Protein AF-A0A2D4NRY1-F1 (afdb_monomer)

pLDDT: mean 71.5, std 25.02, range [31.53, 98.06]

Organism: Micrurus surinamensis (NCBI:txid129470)

Sequence (185 aa):
GKNADEPSVAAVAGEPGGSGGGKPRKFNLKRVMADELERFTSMRIKKEKEKPNTTYRNSSTSYSDISGSGQTLQDISDEDVLVLFEQMLVDMNLNEEKQQPLREKDINIKREMVSQYLHTSKAGMSQKESSKSSIMYIQELKSGVKDAQLLGCLESLRVSLNNNPVSWVQNFGAEGLNCLLDILK

InterPro domains:
  IPR010473 Formin, GTPase-binding domain [PF06371] (76-185)
  IPR010473 Formin, GTPase-binding domain [SM01140] (73-184)
  IPR011989 Armadillo-like helical [G3DSA:1.25.10.10] (129-185)
  IPR014768 Rho GTPase-binding/formin homology 3 (GBD/FH3) domain [PS51232] (73-185)
  IPR016024 Armadillo-type fold [SSF48371] (81-184)
  IPR044933 Diaphanous, GTPase-binding domain superfamily [G3DSA:1.10.20.40] (68-121)
  IPR051412 Formin Homology Diaphanous subfamily [PTHR45691] (24-184)

Structure (mmCIF, N/CA/C/O backbone):
data_AF-A0A2D4NRY1-F1
#
_entry.id   AF-A0A2D4NRY1-F1
#
loop_
_atom_site.group_PDB
_atom_site.id
_atom_site.type_symbol
_atom_site.label_atom_id
_atom_site.label_alt_id
_atom_site.label_comp_id
_atom_site.label_asym_id
_atom_site.label_entity_id
_atom_site.label_seq_id
_atom_site.pdbx_PDB_ins_code
_atom_site.Cartn_x
_atom_site.Cartn_y
_atom_site.Cartn_z
_atom_site.occupancy
_atom_site.B_iso_or_equiv
_atom_site.auth_seq_id
_atom_site.auth_comp_id
_atom_site.auth_asym_id
_atom_site.auth_atom_id
_atom_site.pdbx_PDB_model_num
ATOM 1 N N . GLY A 1 1 ? -22.244 85.486 4.082 1.00 36.75 1 GLY A N 1
ATOM 2 C CA . GLY A 1 1 ? -21.295 85.457 5.203 1.00 36.75 1 GLY A CA 1
ATOM 3 C C . GLY A 1 1 ? -21.157 84.043 5.707 1.00 36.75 1 GLY A C 1
ATOM 4 O O . GLY A 1 1 ? -22.161 83.434 6.051 1.00 36.75 1 GLY A O 1
ATOM 5 N N . LYS A 1 2 ? -19.931 83.532 5.720 1.00 43.88 2 LYS A N 1
ATOM 6 C CA . LYS A 1 2 ? -19.481 82.509 6.662 1.00 43.88 2 LYS A CA 1
ATOM 7 C C . LYS A 1 2 ? -17.977 82.726 6.835 1.00 43.88 2 LYS A C 1
ATOM 9 O O . LYS A 1 2 ? -17.238 82.576 5.877 1.00 43.88 2 LYS A O 1
ATOM 14 N N . ASN A 1 3 ? -17.619 83.200 8.017 1.00 31.53 3 ASN A N 1
ATOM 15 C CA . ASN A 1 3 ? -16.314 83.291 8.682 1.00 31.53 3 ASN A CA 1
ATOM 16 C C . ASN A 1 3 ? -16.718 83.447 10.165 1.00 31.53 3 ASN A C 1
ATOM 18 O O . ASN A 1 3 ? -17.737 84.084 10.423 1.00 31.53 3 ASN A O 1
ATOM 22 N N . ALA A 1 4 ? -16.072 82.901 11.180 1.00 39.53 4 ALA A N 1
ATOM 23 C CA . ALA A 1 4 ? -14.784 82.253 11.338 1.00 39.53 4 ALA A CA 1
ATOM 24 C C . ALA A 1 4 ? -14.887 81.349 12.587 1.00 39.53 4 ALA A C 1
ATOM 26 O O . ALA A 1 4 ? -15.828 81.511 13.356 1.00 39.53 4 ALA A O 1
ATOM 27 N N . ASP A 1 5 ? -13.957 80.412 12.757 1.00 40.38 5 ASP A N 1
ATOM 28 C CA . ASP A 1 5 ? -13.156 80.280 13.986 1.00 40.38 5 ASP A CA 1
ATOM 29 C C . ASP A 1 5 ? -12.120 79.153 13.785 1.00 40.38 5 ASP A C 1
ATOM 31 O O . ASP A 1 5 ? -12.442 77.967 13.722 1.00 40.38 5 ASP A O 1
ATOM 35 N N . GLU A 1 6 ? -10.870 79.575 13.598 1.00 38.12 6 GLU A N 1
ATOM 36 C CA . GLU A 1 6 ? -9.632 78.873 13.989 1.00 38.12 6 GLU A CA 1
ATOM 37 C C . GLU A 1 6 ? -9.307 79.310 15.446 1.00 38.12 6 GLU A C 1
ATOM 39 O O . GLU A 1 6 ? -9.959 80.257 15.889 1.00 38.12 6 GLU A O 1
ATOM 44 N N . PRO A 1 7 ? -8.298 78.800 16.199 1.00 52.94 7 PRO A N 1
ATOM 45 C CA . PRO A 1 7 ? -7.168 77.908 15.869 1.00 52.94 7 PRO A CA 1
ATOM 46 C C . PRO A 1 7 ? -7.036 76.757 16.926 1.00 52.94 7 PRO A C 1
ATOM 48 O O . PRO A 1 7 ? -7.907 76.597 17.772 1.00 52.94 7 PRO A O 1
ATOM 51 N N . SER A 1 8 ? -6.051 75.852 17.002 1.00 36.88 8 SER A N 1
ATOM 52 C CA . SER A 1 8 ? -4.622 76.109 17.203 1.00 36.88 8 SER A CA 1
ATOM 53 C C . SER A 1 8 ? -3.847 74.785 17.397 1.00 36.88 8 SER A C 1
ATOM 55 O O . SER A 1 8 ? -4.247 73.976 18.229 1.00 36.88 8 SER A O 1
ATOM 57 N N . VAL A 1 9 ? -2.740 74.646 16.644 1.00 37.16 9 VAL A N 1
ATOM 58 C CA . VAL A 1 9 ? -1.381 74.114 16.967 1.00 37.16 9 VAL A CA 1
ATOM 59 C C . VAL A 1 9 ? -1.224 72.745 17.679 1.00 37.16 9 VAL A C 1
ATOM 61 O O . VAL A 1 9 ? -1.964 72.405 18.580 1.00 37.16 9 VAL A O 1
ATOM 64 N N . ALA A 1 10 ? -0.235 71.883 17.417 1.00 36.41 10 ALA A N 1
ATOM 65 C CA . ALA A 1 10 ? 1.068 72.007 16.772 1.00 36.41 10 ALA A CA 1
ATOM 66 C C . ALA A 1 10 ? 1.573 70.630 16.273 1.00 36.41 10 ALA A C 1
ATOM 68 O O . ALA A 1 10 ? 1.346 69.605 16.906 1.00 36.41 10 ALA A O 1
ATOM 69 N N . ALA A 1 11 ? 2.317 70.688 15.167 1.00 34.44 11 ALA A N 1
ATOM 70 C CA . ALA A 1 11 ? 3.540 69.960 14.812 1.00 34.44 11 ALA A CA 1
ATOM 71 C C . ALA A 1 11 ? 3.776 68.493 15.249 1.00 34.44 11 ALA A C 1
ATOM 73 O O . ALA A 1 11 ? 4.059 68.216 16.408 1.00 34.44 11 ALA A O 1
ATOM 74 N N . VAL A 1 12 ? 3.980 67.620 14.251 1.00 39.22 12 VAL A N 1
ATOM 75 C CA . VAL A 1 12 ? 5.310 67.018 14.032 1.00 39.22 12 VAL A CA 1
ATOM 76 C C . VAL A 1 12 ? 5.494 66.630 12.559 1.00 39.22 12 VAL A C 1
ATOM 78 O O . VAL A 1 12 ? 4.567 66.178 11.893 1.00 39.22 12 VAL A O 1
ATOM 81 N N . ALA A 1 13 ? 6.697 66.880 12.051 1.00 35.59 13 ALA A N 1
ATOM 82 C CA . ALA A 1 13 ? 7.122 66.653 10.679 1.00 35.59 13 ALA A CA 1
ATOM 83 C C . ALA A 1 13 ? 7.351 65.164 10.361 1.00 35.59 13 ALA A C 1
ATOM 85 O O . ALA A 1 13 ? 7.864 64.412 11.188 1.00 35.59 13 ALA A O 1
ATOM 86 N N . GLY A 1 14 ? 7.043 64.786 9.120 1.00 33.03 14 GLY A N 1
ATOM 87 C CA . GLY A 1 14 ? 7.429 63.529 8.480 1.00 33.03 14 GLY A CA 1
ATOM 88 C C . GLY A 1 14 ? 6.845 63.476 7.068 1.00 33.03 14 GLY A C 1
ATOM 89 O O . GLY A 1 14 ? 5.632 63.405 6.909 1.00 33.03 14 GLY A O 1
ATOM 90 N N . GLU A 1 15 ? 7.699 63.599 6.054 1.00 40.03 15 GLU A N 1
ATOM 91 C CA . GLU A 1 15 ? 7.358 63.707 4.629 1.00 40.03 15 GLU A CA 1
ATOM 92 C C . GLU A 1 15 ? 6.439 62.587 4.085 1.00 40.03 15 GLU A C 1
ATOM 94 O O . GLU A 1 15 ? 6.590 61.425 4.473 1.00 40.03 15 GLU A O 1
ATOM 99 N N . PRO A 1 16 ? 5.561 62.874 3.098 1.00 37.94 16 PRO A N 1
ATOM 100 C CA . PRO A 1 16 ? 4.848 61.858 2.338 1.00 37.94 16 PRO A CA 1
ATOM 101 C C . PRO A 1 16 ? 5.617 61.521 1.050 1.00 37.94 16 PRO A C 1
ATOM 103 O O . PRO A 1 16 ? 5.454 62.157 0.012 1.00 37.94 16 PRO A O 1
ATOM 106 N N . GLY A 1 17 ? 6.446 60.482 1.101 1.00 32.41 17 GLY A N 1
ATOM 107 C CA . GLY A 1 17 ? 7.046 59.865 -0.084 1.00 32.41 17 GLY A CA 1
ATOM 108 C C . GLY A 1 17 ? 6.190 58.710 -0.594 1.00 32.41 17 GLY A C 1
ATOM 109 O O . GLY A 1 17 ? 6.458 57.553 -0.283 1.00 32.41 17 GLY A O 1
ATOM 110 N N . GLY A 1 18 ? 5.134 59.016 -1.347 1.00 33.03 18 GLY A N 1
ATOM 111 C CA . GLY A 1 18 ? 4.300 58.021 -2.016 1.00 33.03 18 GLY A CA 1
ATOM 112 C C . GLY A 1 18 ? 4.754 57.717 -3.447 1.00 33.03 18 GLY A C 1
ATOM 113 O O . GLY A 1 18 ? 5.003 58.629 -4.228 1.00 33.03 18 GLY A O 1
ATOM 114 N N . SER A 1 19 ? 4.684 56.425 -3.790 1.00 33.84 19 SER A N 1
ATOM 115 C CA . SER A 1 19 ? 4.501 55.839 -5.132 1.00 33.84 19 SER A CA 1
ATOM 116 C C . SER A 1 19 ? 5.732 55.252 -5.836 1.00 33.84 19 SER A C 1
ATOM 118 O O . SER A 1 19 ? 6.686 55.950 -6.161 1.00 33.84 19 SER A O 1
ATOM 120 N N . GLY A 1 20 ? 5.639 53.957 -6.181 1.00 33.69 20 GLY A N 1
ATOM 121 C CA . GLY A 1 20 ? 6.416 53.408 -7.297 1.00 33.69 20 GLY A CA 1
ATOM 122 C C . GLY A 1 20 ? 6.737 51.909 -7.286 1.00 33.69 20 GLY A C 1
ATOM 123 O O . GLY 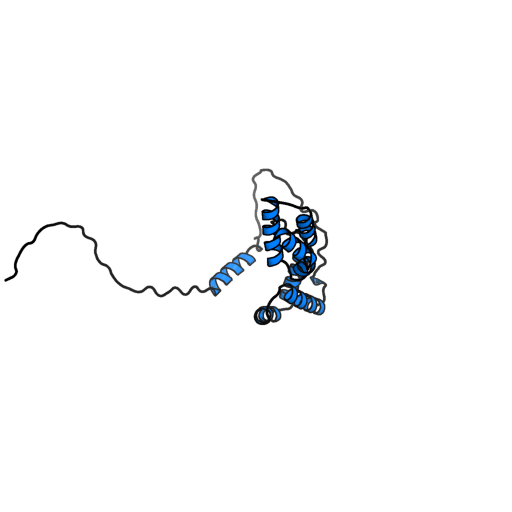A 1 20 ? 7.899 51.542 -7.205 1.00 33.69 20 GLY A O 1
ATOM 124 N N . GLY A 1 21 ? 5.731 51.046 -7.471 1.00 44.03 21 GLY A N 1
ATOM 125 C CA . GLY A 1 21 ? 5.850 49.834 -8.306 1.00 44.03 21 GLY A CA 1
ATOM 126 C C . GLY A 1 21 ? 6.756 48.673 -7.854 1.00 44.03 21 GLY A C 1
ATOM 127 O O . GLY A 1 21 ? 7.905 48.563 -8.271 1.00 44.03 21 GLY A O 1
ATOM 128 N N . GLY A 1 22 ? 6.179 47.681 -7.167 1.00 37.06 22 GLY A N 1
ATOM 129 C CA . GLY A 1 22 ? 6.779 46.352 -6.990 1.00 37.06 22 GLY A CA 1
ATOM 130 C C . GLY A 1 22 ? 6.011 45.276 -7.761 1.00 37.06 22 GLY A C 1
ATOM 131 O O . GLY A 1 22 ? 4.958 44.832 -7.316 1.00 37.06 22 GLY A O 1
ATOM 132 N N . LYS A 1 23 ? 6.532 44.848 -8.919 1.00 51.75 23 LYS A N 1
ATOM 133 C CA . LYS A 1 23 ? 6.030 43.698 -9.702 1.00 51.75 23 LYS A CA 1
ATOM 134 C C . LYS A 1 23 ? 5.899 42.444 -8.813 1.00 51.75 23 LYS A C 1
ATOM 136 O O . LYS A 1 23 ? 6.791 42.214 -7.992 1.00 51.75 23 LYS A O 1
ATOM 141 N N . PRO A 1 24 ? 4.886 41.576 -9.013 1.00 49.62 24 PRO A N 1
ATOM 142 C CA . PRO A 1 24 ? 4.819 40.308 -8.294 1.00 49.62 24 PRO A CA 1
ATOM 143 C C . PRO A 1 24 ? 6.051 39.470 -8.651 1.00 49.62 24 PRO A C 1
ATOM 145 O O . PRO A 1 24 ? 6.293 39.156 -9.822 1.00 49.62 24 PRO A O 1
ATOM 148 N N . ARG A 1 25 ? 6.870 39.139 -7.645 1.00 60.53 25 ARG A N 1
ATOM 149 C CA . ARG A 1 25 ? 8.011 38.238 -7.820 1.00 60.53 25 ARG A CA 1
ATOM 150 C C . ARG A 1 25 ? 7.450 36.867 -8.182 1.00 60.53 25 ARG A C 1
ATOM 152 O O . ARG A 1 25 ? 6.888 36.175 -7.341 1.00 60.53 25 ARG A O 1
ATOM 159 N N . LYS A 1 26 ? 7.567 36.497 -9.457 1.00 59.19 26 LYS A N 1
ATOM 160 C CA . LYS A 1 26 ? 7.252 35.153 -9.941 1.00 59.19 26 LYS A CA 1
ATOM 161 C C . LYS A 1 26 ? 8.200 34.185 -9.235 1.00 59.19 26 LYS A C 1
ATOM 163 O O . LYS A 1 26 ? 9.399 34.181 -9.515 1.00 59.19 26 LYS A O 1
ATOM 168 N N . PHE A 1 27 ? 7.673 33.416 -8.288 1.00 56.56 27 PHE A N 1
ATOM 169 C CA . PHE A 1 27 ? 8.396 32.319 -7.659 1.00 56.56 27 PHE A CA 1
ATOM 170 C C . PHE A 1 27 ? 8.723 31.290 -8.743 1.00 56.56 27 PHE A C 1
ATOM 172 O O . PHE A 1 27 ? 7.851 30.589 -9.252 1.00 56.56 27 PHE A O 1
ATOM 179 N N . ASN A 1 28 ? 9.988 31.244 -9.154 1.00 56.53 28 ASN A N 1
ATOM 180 C CA . ASN A 1 28 ? 10.461 30.277 -10.133 1.00 56.53 28 ASN A CA 1
ATOM 181 C C . ASN A 1 28 ? 10.697 28.944 -9.421 1.00 56.53 28 ASN A C 1
ATOM 183 O O . ASN A 1 28 ? 11.819 28.647 -9.019 1.00 56.53 28 ASN A O 1
ATOM 187 N N . LEU A 1 29 ? 9.636 28.143 -9.289 1.00 55.81 29 LEU A N 1
ATOM 188 C CA . LEU A 1 29 ? 9.662 26.800 -8.692 1.00 55.81 29 LEU A CA 1
ATOM 189 C C . LEU A 1 29 ? 10.778 25.914 -9.279 1.00 55.81 29 LEU A C 1
ATOM 191 O O . LEU A 1 29 ? 11.396 25.132 -8.567 1.00 55.81 29 LEU A O 1
ATOM 195 N N . LYS A 1 30 ? 11.119 26.123 -10.558 1.00 56.09 30 LYS A N 1
ATOM 196 C CA . 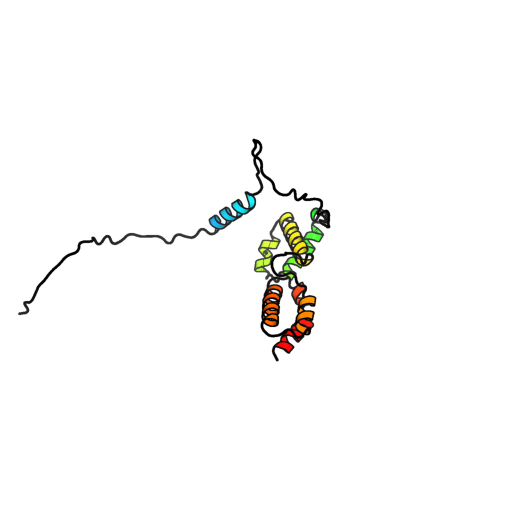LYS A 1 30 ? 12.224 25.439 -11.250 1.00 56.09 30 LYS A CA 1
ATOM 197 C C . LYS A 1 30 ? 13.595 25.668 -10.595 1.00 56.09 30 LYS A C 1
ATOM 199 O O . LYS A 1 30 ? 14.419 24.765 -10.608 1.00 56.09 30 LYS A O 1
ATOM 204 N N . ARG A 1 31 ? 13.839 26.853 -10.018 1.00 57.91 31 ARG A N 1
ATOM 205 C CA . ARG A 1 31 ? 15.101 27.178 -9.328 1.00 57.91 31 ARG A CA 1
ATOM 206 C C . ARG A 1 31 ? 15.167 26.533 -7.945 1.00 57.91 31 ARG A C 1
ATOM 208 O O . ARG A 1 31 ? 16.214 26.040 -7.565 1.00 57.91 31 ARG A O 1
ATOM 215 N N . VAL A 1 32 ? 14.040 26.490 -7.233 1.00 56.94 32 VAL A N 1
ATOM 216 C CA . VAL A 1 32 ? 13.954 25.851 -5.909 1.00 56.94 32 VAL A CA 1
ATOM 217 C C . VAL A 1 32 ? 14.221 24.348 -6.016 1.00 56.94 32 VAL A C 1
ATOM 219 O O . VAL A 1 32 ? 14.992 23.809 -5.233 1.00 56.94 32 VAL A O 1
ATOM 222 N N . MET A 1 33 ? 13.660 23.698 -7.038 1.00 61.31 33 MET A N 1
ATOM 223 C CA . MET A 1 33 ? 13.882 22.271 -7.291 1.00 61.31 33 MET A CA 1
ATOM 224 C C . MET A 1 33 ? 15.329 21.963 -7.702 1.00 61.31 33 MET A C 1
ATOM 226 O O . MET A 1 33 ? 15.863 20.934 -7.303 1.00 61.31 33 MET A O 1
ATOM 230 N N . ALA A 1 34 ? 15.981 22.851 -8.462 1.00 60.22 34 ALA A N 1
ATOM 231 C CA . ALA A 1 34 ? 17.392 22.699 -8.822 1.00 60.22 34 ALA A CA 1
ATOM 232 C C . ALA A 1 34 ? 18.314 22.818 -7.593 1.00 60.22 34 ALA A C 1
ATOM 234 O O . ALA A 1 34 ? 19.169 21.959 -7.392 1.00 60.22 34 ALA A O 1
ATOM 235 N N . ASP A 1 35 ? 18.079 23.815 -6.732 1.00 58.00 35 ASP A N 1
ATOM 236 C CA . ASP A 1 35 ? 18.849 24.020 -5.497 1.00 58.00 35 ASP A CA 1
ATOM 237 C C . ASP A 1 35 ? 18.631 22.891 -4.470 1.00 58.00 35 ASP A C 1
ATOM 239 O O . ASP A 1 35 ? 19.529 22.564 -3.689 1.00 58.00 35 ASP A O 1
ATOM 243 N N . GLU A 1 36 ? 17.436 22.289 -4.428 1.00 60.78 36 GLU A N 1
ATOM 244 C CA . GLU A 1 36 ? 17.180 21.103 -3.604 1.00 60.78 36 GLU A CA 1
ATOM 245 C C . GLU A 1 36 ? 17.870 19.862 -4.167 1.00 60.78 36 GLU A C 1
ATOM 247 O O . GLU A 1 36 ? 18.528 19.146 -3.409 1.00 60.78 36 GLU A O 1
ATOM 252 N N . LEU A 1 37 ? 17.803 19.643 -5.482 1.00 60.69 37 LEU A N 1
ATOM 253 C CA . LEU A 1 37 ? 18.439 18.498 -6.129 1.00 60.69 37 LEU A CA 1
ATOM 254 C C . LEU A 1 37 ? 19.971 18.541 -5.980 1.00 60.69 37 LEU A C 1
ATOM 256 O O . LEU A 1 37 ? 20.571 17.525 -5.633 1.00 60.69 37 LEU A O 1
ATOM 260 N N . GLU A 1 38 ? 20.593 19.719 -6.123 1.00 61.97 38 GLU A N 1
ATOM 261 C CA . GLU A 1 38 ? 22.035 19.901 -5.894 1.00 61.97 38 GLU A CA 1
ATOM 262 C C . GLU A 1 38 ? 22.451 19.630 -4.441 1.00 61.97 38 GLU A C 1
ATOM 264 O O . GLU A 1 38 ? 23.509 19.034 -4.205 1.00 61.97 38 GLU A O 1
ATOM 269 N N . ARG A 1 39 ? 21.624 20.010 -3.454 1.00 65.12 39 ARG A N 1
ATOM 270 C CA . ARG A 1 39 ? 21.867 19.683 -2.037 1.00 65.12 39 ARG A CA 1
ATOM 271 C C . ARG A 1 39 ? 21.823 18.182 -1.778 1.00 65.12 39 ARG A C 1
ATOM 273 O O . ARG A 1 39 ? 22.661 17.681 -1.029 1.00 65.12 39 ARG A O 1
ATOM 280 N N . PHE A 1 40 ? 20.880 17.468 -2.392 1.00 56.22 40 PHE A N 1
ATOM 281 C CA . PHE A 1 40 ? 20.762 16.018 -2.229 1.00 56.22 40 PHE A CA 1
ATOM 282 C C . PHE A 1 40 ? 21.936 15.262 -2.870 1.00 56.22 40 PHE A C 1
ATOM 284 O O . PHE A 1 40 ? 22.382 14.254 -2.319 1.00 56.22 40 PHE A O 1
ATOM 291 N N . THR A 1 41 ? 22.507 15.767 -3.969 1.00 49.06 41 THR A N 1
ATOM 292 C CA . THR A 1 41 ? 23.644 15.126 -4.655 1.00 49.06 41 THR A CA 1
ATOM 293 C C . THR A 1 41 ? 25.024 15.563 -4.148 1.00 49.06 41 THR A C 1
ATOM 295 O O . THR A 1 41 ? 25.996 14.825 -4.311 1.00 49.06 41 THR A O 1
ATOM 298 N N . SER A 1 42 ? 25.141 16.723 -3.488 1.00 52.09 42 SER A N 1
ATOM 299 C CA . SER A 1 42 ? 26.427 17.269 -3.006 1.00 52.09 42 SER A CA 1
ATOM 300 C C . SER A 1 42 ? 27.072 16.505 -1.838 1.00 52.09 42 SER A C 1
ATOM 302 O O . SER A 1 42 ? 28.229 16.754 -1.502 1.00 52.09 42 SER A O 1
ATOM 304 N N . MET A 1 43 ? 26.386 15.542 -1.213 1.00 45.16 43 MET A N 1
ATOM 305 C CA . MET A 1 43 ? 26.896 14.855 -0.013 1.00 45.16 43 MET A CA 1
ATOM 306 C C . MET A 1 43 ? 27.924 13.731 -0.263 1.00 45.16 43 MET A C 1
ATOM 308 O O . MET A 1 43 ? 28.345 13.090 0.701 1.00 45.16 43 MET A O 1
ATOM 312 N N . ARG A 1 44 ? 28.376 13.471 -1.502 1.00 57.00 44 ARG A N 1
ATOM 313 C CA . ARG A 1 44 ? 29.317 12.358 -1.791 1.00 57.00 44 ARG A CA 1
ATOM 314 C C . ARG A 1 44 ? 30.716 12.709 -2.294 1.00 57.00 44 ARG A C 1
ATOM 316 O O . ARG A 1 44 ? 31.496 11.791 -2.524 1.00 57.00 44 ARG A O 1
ATOM 323 N N . ILE A 1 45 ? 31.111 13.976 -2.378 1.00 46.84 45 ILE A N 1
ATOM 324 C CA . ILE A 1 45 ? 32.488 14.316 -2.779 1.00 46.84 45 ILE A CA 1
ATOM 325 C C . ILE A 1 45 ? 33.287 14.748 -1.545 1.00 46.84 45 ILE A C 1
ATOM 327 O O . ILE A 1 45 ? 33.460 15.932 -1.260 1.00 46.84 45 ILE A O 1
ATOM 331 N N . LYS A 1 46 ? 33.787 13.768 -0.781 1.00 42.38 46 LYS A N 1
ATOM 332 C CA . LYS A 1 46 ? 34.826 14.011 0.231 1.00 42.38 46 LYS A CA 1
ATOM 333 C C . LYS A 1 46 ? 36.214 13.929 -0.410 1.00 42.38 46 LYS A C 1
ATOM 335 O O . LYS A 1 46 ? 36.784 12.861 -0.584 1.00 42.38 46 LYS A O 1
ATOM 340 N N . LYS A 1 47 ? 36.684 15.127 -0.752 1.00 40.88 47 LYS A N 1
ATOM 341 C CA . LYS A 1 47 ? 38.043 15.683 -0.686 1.00 40.88 47 LYS A CA 1
ATOM 342 C C . LYS A 1 47 ? 39.151 14.785 -0.096 1.00 40.88 47 LYS A C 1
ATOM 344 O O . LYS A 1 47 ? 39.055 14.288 1.025 1.00 40.88 47 LYS A O 1
ATOM 349 N N . GLU A 1 48 ? 40.241 14.715 -0.853 1.00 40.00 48 GLU A N 1
ATOM 350 C CA . GLU A 1 48 ? 41.559 14.174 -0.517 1.00 40.00 48 GLU A CA 1
ATOM 351 C C . GLU A 1 48 ? 42.298 15.015 0.560 1.00 40.00 48 GLU A C 1
ATOM 353 O O . GLU A 1 48 ? 42.220 16.242 0.551 1.00 40.00 48 GLU A O 1
ATOM 358 N N . LYS A 1 49 ? 43.035 14.311 1.439 1.00 42.28 49 LYS A N 1
ATOM 359 C CA . LYS A 1 49 ? 44.269 14.681 2.182 1.00 42.28 49 LYS A CA 1
ATOM 360 C C . LYS A 1 49 ? 44.325 15.940 3.084 1.00 42.28 49 LYS A C 1
ATOM 362 O O . LYS A 1 49 ? 44.405 17.063 2.613 1.00 42.28 49 LYS A O 1
ATOM 367 N N . GLU A 1 50 ? 44.407 15.729 4.404 1.00 36.12 50 GLU A N 1
ATOM 368 C CA . GLU A 1 50 ? 45.622 15.842 5.260 1.00 36.12 50 GLU A CA 1
ATOM 369 C C . GLU A 1 50 ? 45.264 15.993 6.760 1.00 36.12 50 GLU A C 1
ATOM 371 O O . GLU A 1 50 ? 44.244 16.566 7.131 1.00 36.12 50 GLU A O 1
ATOM 376 N N . LYS A 1 51 ? 46.111 15.420 7.627 1.00 44.75 51 LYS A N 1
ATOM 377 C CA . LYS A 1 51 ? 46.066 15.408 9.110 1.00 44.75 51 LYS A CA 1
ATOM 378 C C . LYS A 1 51 ? 47.079 16.451 9.645 1.00 44.75 51 LYS A C 1
ATOM 380 O O . LYS A 1 51 ? 48.071 16.657 8.952 1.00 44.75 51 LYS A O 1
ATOM 385 N N . PRO A 1 52 ? 46.926 17.043 10.859 1.00 39.66 52 PRO A N 1
ATOM 386 C CA . PRO A 1 52 ? 47.285 16.320 12.093 1.00 39.66 52 PRO A CA 1
ATOM 387 C C . PRO A 1 52 ? 46.451 16.604 13.371 1.00 39.66 52 PRO A C 1
ATOM 389 O O . PRO A 1 52 ? 46.067 17.725 13.668 1.00 39.66 52 PRO A O 1
ATOM 392 N N . ASN A 1 53 ? 46.259 15.519 14.137 1.00 32.28 53 ASN A N 1
ATOM 393 C CA . ASN A 1 53 ? 46.366 15.358 15.601 1.00 32.28 53 ASN A CA 1
ATOM 394 C C . ASN A 1 53 ? 45.704 16.377 16.563 1.00 32.28 53 ASN A C 1
ATOM 396 O O . ASN A 1 53 ? 46.279 17.428 16.803 1.00 32.28 53 ASN A O 1
ATOM 400 N N . THR A 1 54 ? 44.634 15.961 17.262 1.00 35.69 54 THR A N 1
ATOM 401 C CA . THR A 1 54 ? 44.588 15.908 18.743 1.00 35.69 54 THR A CA 1
ATOM 402 C C . THR A 1 54 ? 43.553 14.880 19.237 1.00 35.69 54 THR A C 1
ATOM 404 O O . THR A 1 54 ? 42.479 14.694 18.671 1.00 35.69 54 THR A O 1
ATOM 407 N N . THR A 1 55 ? 43.952 14.164 20.286 1.00 38.50 55 THR A N 1
ATOM 408 C CA . THR A 1 55 ? 43.254 13.179 21.128 1.00 38.50 55 THR A CA 1
ATOM 409 C C . THR A 1 55 ? 41.822 13.566 21.523 1.00 38.50 55 THR A C 1
ATOM 411 O O . THR A 1 55 ? 41.615 14.700 21.918 1.00 38.50 55 THR A O 1
ATOM 414 N N . TYR A 1 56 ? 40.862 12.626 21.490 1.00 34.38 56 TYR A N 1
ATOM 415 C CA . TYR A 1 56 ? 40.018 12.196 22.630 1.00 34.38 56 TYR A CA 1
ATOM 416 C C . TYR A 1 56 ? 38.896 11.230 22.179 1.00 34.38 56 TYR A C 1
ATOM 418 O O . TYR A 1 56 ? 38.107 11.521 21.289 1.00 34.38 56 TYR A O 1
ATOM 426 N N . ARG A 1 57 ? 38.889 10.053 22.825 1.00 36.69 57 ARG A N 1
ATOM 427 C CA . ARG A 1 57 ? 37.838 9.021 22.962 1.00 36.69 57 ARG A CA 1
ATOM 428 C C . ARG A 1 57 ? 36.464 9.331 22.336 1.00 36.69 57 ARG A C 1
ATOM 430 O O . ARG A 1 57 ? 35.775 10.200 22.851 1.00 36.69 57 ARG A O 1
ATOM 437 N N . ASN A 1 58 ? 35.976 8.470 21.436 1.00 33.53 58 ASN A N 1
ATOM 438 C CA . ASN A 1 58 ? 34.874 7.551 21.768 1.00 33.53 58 ASN A CA 1
ATOM 439 C C . ASN A 1 58 ? 34.606 6.522 20.651 1.00 33.53 58 ASN A C 1
ATOM 441 O O . ASN A 1 58 ? 34.466 6.885 19.491 1.00 33.53 58 ASN A O 1
ATOM 445 N N . SER A 1 59 ? 34.477 5.258 21.057 1.00 36.47 59 SER A N 1
ATOM 446 C CA . SER A 1 59 ? 33.677 4.199 20.423 1.00 36.47 59 SER A CA 1
ATOM 447 C C . SER A 1 59 ? 33.875 3.934 18.922 1.00 36.47 59 SER A C 1
ATOM 449 O O . SER A 1 59 ? 33.156 4.437 18.063 1.00 36.47 59 SER A O 1
ATOM 451 N N . SER A 1 60 ? 34.790 3.012 18.624 1.00 37.47 60 SER A N 1
ATOM 452 C CA . SER A 1 60 ? 34.752 2.199 17.410 1.00 37.47 60 SER A CA 1
ATOM 453 C C . SER A 1 60 ? 33.462 1.371 17.393 1.00 37.47 60 SER A C 1
ATOM 455 O O . SER A 1 60 ? 33.409 0.297 17.989 1.00 37.47 60 SER A O 1
ATOM 457 N N . THR A 1 61 ? 32.422 1.851 16.712 1.00 37.09 61 THR A N 1
ATOM 458 C CA . THR A 1 61 ? 31.431 0.933 16.149 1.00 37.09 61 THR A CA 1
ATOM 459 C C . THR A 1 61 ? 31.996 0.463 14.814 1.00 37.09 61 THR A C 1
ATOM 461 O O . THR A 1 61 ? 32.021 1.169 13.808 1.00 37.09 61 THR A O 1
ATOM 464 N N . SER A 1 62 ? 32.617 -0.708 14.868 1.00 35.84 62 SER A N 1
ATOM 465 C CA . SER A 1 62 ? 32.885 -1.532 13.705 1.00 35.84 62 SER A CA 1
ATOM 466 C C . SER A 1 62 ? 31.565 -1.730 12.967 1.00 35.84 62 SER A C 1
ATOM 468 O O . SER A 1 62 ? 30.678 -2.418 13.471 1.00 35.84 62 SER A O 1
ATOM 470 N N . TYR A 1 63 ? 31.434 -1.142 11.777 1.00 38.38 63 TYR A N 1
ATOM 471 C CA . TYR A 1 63 ? 30.447 -1.575 10.790 1.00 38.38 63 TYR A CA 1
ATOM 472 C C . TYR A 1 63 ? 30.925 -2.925 10.237 1.00 38.38 63 TYR A C 1
ATOM 474 O O . TYR A 1 63 ? 31.392 -3.039 9.108 1.00 38.38 63 TYR A O 1
ATOM 482 N N . SER A 1 64 ? 30.930 -3.928 11.113 1.00 34.50 64 SER A N 1
ATOM 483 C CA . SER A 1 64 ? 30.984 -5.321 10.723 1.00 34.50 64 SER A CA 1
ATOM 484 C C . SER A 1 64 ? 29.624 -5.646 10.132 1.00 34.50 64 SER A C 1
ATOM 486 O O . SER A 1 64 ? 28.612 -5.555 10.822 1.00 34.50 64 SER A O 1
ATOM 488 N N . ASP A 1 65 ? 29.645 -5.976 8.846 1.00 37.12 65 ASP A N 1
ATOM 489 C CA . ASP A 1 65 ? 28.742 -6.934 8.222 1.00 37.12 65 ASP A CA 1
ATOM 490 C C . ASP A 1 65 ? 27.255 -6.812 8.578 1.00 37.12 65 ASP A C 1
ATOM 492 O O . ASP A 1 65 ? 26.709 -7.575 9.370 1.00 37.12 65 ASP A O 1
ATOM 496 N N . ILE A 1 66 ? 26.553 -5.951 7.840 1.00 39.34 66 ILE A N 1
ATOM 497 C CA . ILE A 1 66 ? 25.202 -6.299 7.378 1.00 39.34 66 ILE A CA 1
ATOM 498 C C . ILE A 1 66 ? 25.364 -6.894 5.976 1.00 39.34 66 ILE A C 1
ATOM 500 O O . ILE A 1 66 ? 24.954 -6.352 4.954 1.00 39.34 66 ILE A O 1
A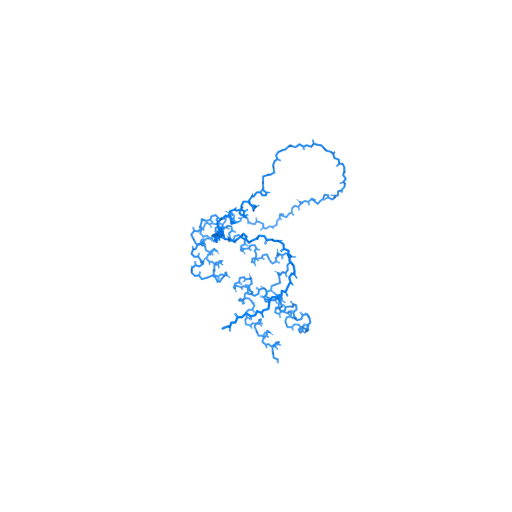TOM 504 N N . SER A 1 67 ? 26.039 -8.040 5.946 1.00 41.69 67 SER A N 1
ATOM 505 C CA . SER A 1 67 ? 25.933 -9.015 4.870 1.00 41.69 67 SER A CA 1
ATOM 506 C C . SER A 1 67 ? 24.637 -9.784 5.116 1.00 41.69 67 SER A C 1
ATOM 508 O O . SER A 1 67 ? 24.614 -10.792 5.816 1.00 41.69 67 SER A O 1
ATOM 5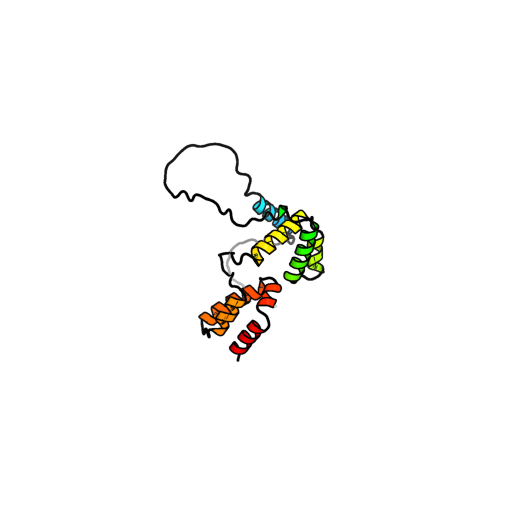10 N N . GLY A 1 68 ? 23.522 -9.248 4.619 1.00 38.25 68 GLY A N 1
ATOM 511 C CA . GLY A 1 68 ? 22.204 -9.833 4.843 1.00 38.25 68 GLY A CA 1
ATOM 512 C C . GLY A 1 68 ? 21.167 -9.314 3.860 1.00 38.25 68 GLY A C 1
ATOM 513 O O . GLY A 1 68 ? 20.438 -8.377 4.160 1.00 38.25 68 GLY A O 1
ATOM 514 N N . SER A 1 69 ? 21.075 -9.976 2.704 1.00 40.19 69 SER A N 1
ATOM 515 C CA . SER A 1 69 ? 19.975 -9.887 1.725 1.00 40.19 69 SER A CA 1
ATOM 516 C C . SER A 1 69 ? 19.849 -8.618 0.873 1.00 40.19 69 SER A C 1
ATOM 518 O O . SER A 1 69 ? 18.777 -8.319 0.359 1.00 40.19 69 SER A O 1
ATOM 520 N N . GLY A 1 70 ? 20.962 -7.950 0.577 1.00 42.00 70 GLY A N 1
ATOM 521 C CA . GLY A 1 70 ? 21.075 -7.231 -0.690 1.00 42.00 70 GLY A CA 1
ATOM 522 C C . GLY A 1 70 ? 21.234 -8.241 -1.825 1.00 42.00 70 GLY A C 1
ATOM 523 O O . GLY A 1 70 ? 22.329 -8.358 -2.363 1.00 42.00 70 GLY A O 1
ATOM 524 N N . GLN A 1 71 ? 20.186 -9.010 -2.163 1.00 45.19 71 GLN A N 1
ATOM 525 C CA . GLN A 1 71 ? 20.133 -9.551 -3.522 1.00 45.19 71 GLN A CA 1
ATOM 526 C C . GLN A 1 71 ? 20.234 -8.328 -4.417 1.00 45.19 71 GLN A C 1
ATOM 528 O O . GLN A 1 71 ? 19.393 -7.430 -4.366 1.00 45.19 71 GLN A O 1
ATOM 533 N N . THR A 1 72 ? 21.345 -8.245 -5.123 1.00 51.22 72 THR A N 1
ATOM 534 C CA . THR A 1 72 ? 21.654 -7.228 -6.100 1.00 51.22 72 THR A CA 1
ATOM 535 C C . THR A 1 72 ? 20.475 -7.156 -7.058 1.00 51.22 72 THR A C 1
ATOM 537 O O . THR A 1 72 ? 20.374 -7.920 -8.002 1.00 51.22 72 THR A O 1
ATOM 540 N N . LEU A 1 73 ? 19.565 -6.202 -6.840 1.00 56.00 73 LEU A N 1
ATOM 541 C CA . LEU A 1 73 ? 18.486 -5.857 -7.778 1.00 56.00 73 LEU A CA 1
ATOM 542 C C . LEU A 1 73 ? 19.030 -5.446 -9.166 1.00 56.00 73 LEU A C 1
ATOM 544 O O . LEU A 1 73 ? 18.264 -5.206 -10.095 1.00 56.00 73 LEU A O 1
ATOM 548 N N . GLN A 1 74 ? 20.358 -5.374 -9.299 1.00 58.97 74 GLN A N 1
ATOM 549 C CA . GLN A 1 74 ? 21.123 -5.327 -10.543 1.00 58.97 74 GLN A CA 1
ATOM 550 C C . GLN A 1 74 ? 20.987 -6.608 -11.393 1.00 58.97 74 GLN A C 1
ATOM 552 O O . GLN A 1 74 ? 21.112 -6.511 -12.605 1.00 58.97 74 GLN A O 1
ATOM 557 N N . ASP A 1 75 ? 20.677 -7.769 -10.804 1.00 68.25 75 ASP A N 1
ATOM 558 C CA . ASP A 1 75 ? 20.625 -9.063 -11.512 1.00 68.25 75 ASP A CA 1
ATOM 559 C C . ASP A 1 75 ? 19.232 -9.414 -12.065 1.00 68.25 75 ASP A C 1
ATOM 561 O O . ASP A 1 75 ? 19.046 -10.449 -12.702 1.00 68.25 75 ASP A O 1
ATOM 565 N N . ILE A 1 76 ? 18.231 -8.561 -11.829 1.00 81.56 76 ILE A N 1
ATOM 566 C CA . ILE A 1 76 ? 16.878 -8.736 -12.374 1.00 81.56 76 ILE A CA 1
ATOM 567 C C . ILE A 1 76 ? 16.877 -8.292 -13.840 1.00 81.56 76 ILE A C 1
ATOM 569 O O . ILE A 1 76 ? 17.416 -7.229 -14.163 1.00 81.56 76 ILE A O 1
ATOM 573 N N . SER A 1 77 ? 16.274 -9.077 -14.731 1.00 92.31 77 SER A N 1
ATOM 574 C CA . SER A 1 77 ? 16.195 -8.715 -16.149 1.00 92.31 77 SER A CA 1
ATOM 575 C C . SER A 1 77 ? 15.401 -7.418 -16.348 1.00 92.31 77 SER A C 1
ATOM 577 O O . SER A 1 77 ? 14.551 -7.067 -15.530 1.00 92.31 77 SER A O 1
ATOM 579 N N . ASP A 1 78 ? 15.669 -6.678 -17.426 1.00 93.94 78 ASP A N 1
ATOM 580 C CA . ASP A 1 78 ? 14.902 -5.457 -17.718 1.00 93.94 78 ASP A CA 1
ATOM 581 C C . ASP A 1 78 ? 13.401 -5.755 -17.888 1.00 93.94 78 ASP A C 1
ATOM 583 O O . ASP A 1 78 ? 12.571 -4.956 -17.462 1.00 93.94 78 ASP A O 1
ATOM 587 N N . GLU A 1 79 ? 13.052 -6.928 -18.424 1.00 95.12 79 GLU A N 1
ATOM 588 C CA . GLU A 1 79 ? 11.662 -7.374 -18.569 1.00 95.12 79 GLU A CA 1
ATOM 589 C C . GLU A 1 79 ? 10.984 -7.567 -17.205 1.00 95.12 79 GLU A C 1
ATOM 591 O O . GLU A 1 79 ? 9.907 -7.027 -16.952 1.00 95.12 79 GLU A O 1
ATOM 596 N N . ASP A 1 80 ? 11.651 -8.254 -16.276 1.00 94.56 80 ASP A N 1
ATOM 597 C CA . ASP A 1 80 ? 11.133 -8.449 -14.919 1.00 94.56 80 ASP A CA 1
ATOM 598 C C . ASP A 1 80 ? 11.012 -7.117 -14.161 1.00 94.56 80 ASP A C 1
ATOM 600 O O . ASP A 1 80 ? 10.071 -6.920 -13.387 1.00 94.56 80 ASP A O 1
ATOM 604 N N . VAL A 1 81 ? 11.933 -6.169 -14.395 1.00 95.44 81 VAL A N 1
ATOM 605 C CA . VAL A 1 81 ? 11.825 -4.808 -13.846 1.00 95.44 81 VAL A CA 1
ATOM 606 C C . VAL A 1 81 ? 10.567 -4.117 -14.361 1.00 95.44 81 VAL A C 1
ATOM 608 O O . VAL A 1 81 ? 9.879 -3.482 -13.565 1.00 95.44 81 VAL A O 1
ATOM 611 N N . LEU A 1 82 ? 10.245 -4.228 -15.652 1.00 96.94 82 LEU A N 1
ATOM 612 C CA . LEU A 1 82 ? 9.041 -3.613 -16.219 1.00 96.94 82 LEU A CA 1
ATOM 613 C C . LEU A 1 82 ? 7.760 -4.223 -15.635 1.00 96.94 82 LEU A C 1
ATOM 615 O O . LEU A 1 82 ? 6.854 -3.476 -15.266 1.00 96.94 82 LEU A O 1
ATOM 619 N N . VAL A 1 83 ? 7.710 -5.548 -15.462 1.00 96.69 83 VAL A N 1
ATOM 620 C CA . VAL A 1 83 ? 6.574 -6.231 -14.819 1.00 96.69 83 VAL A CA 1
ATOM 621 C C . VAL A 1 83 ? 6.388 -5.755 -13.375 1.00 96.69 83 VAL A C 1
ATOM 623 O O . VAL A 1 83 ? 5.287 -5.375 -12.972 1.00 96.69 83 VAL A O 1
ATOM 626 N N . LEU A 1 84 ? 7.469 -5.724 -12.591 1.00 95.12 84 LEU A N 1
ATOM 627 C CA . LEU A 1 84 ? 7.430 -5.248 -11.206 1.00 95.12 84 LEU A CA 1
ATOM 628 C C . LEU A 1 84 ? 7.099 -3.754 -11.110 1.00 95.12 84 LEU A C 1
ATOM 630 O O . LEU A 1 84 ? 6.469 -3.323 -10.146 1.00 95.12 84 LEU A O 1
ATOM 634 N N . PHE A 1 85 ? 7.509 -2.961 -12.097 1.00 97.12 85 PHE A N 1
ATOM 635 C CA . PHE A 1 85 ? 7.218 -1.536 -12.159 1.00 97.12 85 PHE A CA 1
ATOM 636 C C . PHE A 1 85 ? 5.730 -1.271 -12.390 1.00 97.12 85 PHE A C 1
ATOM 638 O O . PHE A 1 85 ? 5.147 -0.465 -11.667 1.00 97.12 85 PHE A O 1
ATOM 645 N N . GLU A 1 86 ? 5.088 -1.971 -13.329 1.00 96.56 86 GLU A N 1
ATOM 646 C CA . GLU A 1 86 ? 3.637 -1.850 -13.522 1.00 96.56 86 GLU A CA 1
ATOM 647 C C . GLU A 1 86 ? 2.870 -2.319 -12.275 1.00 96.56 86 GLU A C 1
ATOM 649 O O . GLU A 1 86 ? 1.937 -1.641 -11.842 1.00 96.56 86 GLU A O 1
ATOM 654 N N . GLN A 1 87 ? 3.315 -3.397 -11.612 1.00 95.00 87 GLN A N 1
ATOM 655 C CA . GLN A 1 87 ? 2.742 -3.799 -10.322 1.00 95.00 87 GLN A CA 1
ATOM 656 C C . GLN A 1 87 ? 2.876 -2.691 -9.269 1.00 95.00 87 GLN A C 1
ATOM 658 O O . GLN A 1 87 ? 1.905 -2.376 -8.586 1.00 95.00 87 GLN A O 1
ATOM 663 N N . MET A 1 88 ? 4.054 -2.073 -9.147 1.00 95.25 88 MET A N 1
ATOM 664 C CA . MET A 1 88 ? 4.291 -0.963 -8.222 1.00 95.25 88 MET A CA 1
ATOM 665 C C . MET A 1 88 ? 3.357 0.225 -8.508 1.00 95.25 88 MET A C 1
ATOM 667 O O . MET A 1 88 ? 2.839 0.825 -7.570 1.00 95.25 88 MET A O 1
ATOM 671 N N . LEU A 1 89 ? 3.109 0.571 -9.776 1.00 96.06 89 LEU A N 1
ATOM 672 C CA . LEU A 1 89 ? 2.192 1.661 -10.135 1.00 96.06 89 LEU A CA 1
ATOM 673 C C . LEU A 1 89 ? 0.750 1.382 -9.691 1.00 96.06 89 LEU A C 1
ATOM 675 O O . LEU A 1 89 ? 0.089 2.282 -9.163 1.00 96.06 89 LEU A O 1
ATOM 679 N N . VAL A 1 90 ? 0.286 0.142 -9.874 1.00 94.31 90 VAL A N 1
ATOM 680 C CA . VAL A 1 90 ? -1.031 -0.317 -9.404 1.00 94.31 90 VAL A CA 1
ATOM 681 C C . VAL A 1 90 ? -1.100 -0.262 -7.878 1.00 94.31 90 VAL A C 1
ATOM 683 O O . VAL A 1 90 ? -2.043 0.294 -7.314 1.00 94.31 90 VAL A O 1
ATOM 686 N N . ASP A 1 91 ? -0.067 -0.766 -7.209 1.00 93.25 91 ASP A N 1
ATOM 687 C CA . ASP A 1 91 ? 0.045 -0.783 -5.751 1.00 93.25 91 ASP A CA 1
ATOM 688 C C . ASP A 1 91 ? 0.075 0.623 -5.139 1.00 93.25 91 ASP A C 1
ATOM 690 O O . ASP A 1 91 ? -0.407 0.820 -4.026 1.00 93.25 91 ASP A O 1
ATOM 694 N N . MET A 1 92 ? 0.593 1.614 -5.863 1.00 93.56 92 MET A N 1
ATOM 695 C CA . MET A 1 92 ? 0.620 3.013 -5.432 1.00 93.56 92 MET A CA 1
ATOM 696 C C . MET A 1 92 ? -0.681 3.779 -5.714 1.00 93.56 92 MET A C 1
ATOM 698 O O . MET A 1 92 ? -0.762 4.970 -5.410 1.00 93.56 92 MET A O 1
ATOM 702 N N . ASN A 1 93 ? -1.703 3.122 -6.275 1.00 94.06 93 ASN A N 1
ATOM 703 C CA . ASN A 1 93 ? -3.018 3.704 -6.561 1.00 94.06 93 ASN A CA 1
ATOM 704 C C . ASN A 1 93 ? -2.958 5.010 -7.380 1.00 94.06 93 ASN A C 1
ATOM 706 O O . ASN A 1 93 ? -3.664 5.986 -7.100 1.00 94.06 93 ASN A O 1
ATOM 710 N N . LEU A 1 94 ? -2.068 5.063 -8.372 1.00 93.69 94 LEU A N 1
ATOM 711 C CA . LEU A 1 94 ? -1.914 6.228 -9.243 1.00 93.69 94 LEU A CA 1
ATOM 712 C C . LEU A 1 94 ? -2.920 6.176 -10.397 1.00 93.69 94 LEU A C 1
ATOM 714 O O . LEU A 1 94 ? -3.219 5.106 -10.916 1.00 93.69 94 LEU A O 1
ATOM 718 N N . ASN A 1 95 ? -3.408 7.334 -10.844 1.00 93.94 95 ASN A N 1
ATOM 719 C CA . ASN A 1 95 ? -4.212 7.432 -12.066 1.00 93.94 95 ASN A CA 1
ATOM 720 C C . ASN A 1 95 ? -3.316 7.502 -13.320 1.00 93.94 95 ASN A C 1
ATOM 722 O O . ASN A 1 95 ? -2.126 7.800 -13.216 1.00 93.94 95 ASN A O 1
ATOM 726 N N . GLU A 1 96 ? -3.895 7.278 -14.503 1.00 95.00 96 GLU A N 1
ATOM 727 C CA . GLU A 1 96 ? -3.158 7.224 -15.781 1.00 95.00 96 GLU A CA 1
ATOM 728 C C . GLU A 1 96 ? -2.287 8.471 -16.024 1.00 95.00 96 GLU A C 1
ATOM 730 O O . GLU A 1 96 ? -1.112 8.365 -16.369 1.00 95.00 96 GLU A O 1
ATOM 735 N N . GLU A 1 97 ? -2.825 9.659 -15.734 1.00 96.75 97 GLU A N 1
ATOM 736 C CA . GLU A 1 97 ? -2.116 10.939 -15.863 1.00 96.75 97 GLU A CA 1
ATOM 737 C C . GLU A 1 97 ? -0.827 10.995 -15.023 1.00 96.75 97 GLU A C 1
ATOM 739 O O . GLU A 1 97 ? 0.189 11.523 -15.471 1.00 96.75 97 GLU A O 1
ATOM 744 N N . LYS A 1 98 ? -0.843 10.431 -13.808 1.00 95.31 98 LYS A N 1
ATOM 745 C CA . LYS A 1 98 ? 0.328 10.385 -12.918 1.00 95.31 98 LYS A CA 1
ATOM 746 C C . LYS A 1 98 ? 1.268 9.222 -13.225 1.00 95.31 98 LYS A C 1
ATOM 748 O O . LYS A 1 98 ? 2.450 9.314 -12.901 1.00 95.31 98 LYS A O 1
ATOM 753 N N . GLN A 1 99 ? 0.771 8.144 -13.829 1.00 97.38 99 GLN A N 1
ATOM 754 C CA . GLN A 1 99 ? 1.593 7.004 -14.240 1.00 97.38 99 GLN A CA 1
ATOM 755 C C . GLN A 1 99 ? 2.451 7.343 -15.462 1.00 97.38 99 GLN A C 1
ATOM 757 O O . GLN A 1 99 ? 3.625 6.979 -15.512 1.00 97.38 99 GLN A O 1
ATOM 762 N N . GLN A 1 100 ? 1.900 8.096 -16.413 1.00 97.06 100 GLN A N 1
ATOM 763 C CA . GLN A 1 100 ? 2.568 8.445 -17.664 1.00 97.06 100 GLN A CA 1
ATOM 764 C C . GLN A 1 100 ? 3.993 9.025 -17.501 1.00 97.06 100 GLN A C 1
ATOM 766 O O . GLN A 1 100 ? 4.928 8.458 -18.071 1.00 97.06 100 GLN A O 1
ATOM 771 N N . PRO A 1 101 ? 4.242 10.060 -16.670 1.00 97.69 101 PRO A N 1
ATOM 772 C CA . PRO A 1 101 ? 5.597 10.589 -16.480 1.00 97.69 101 PRO A CA 1
ATOM 773 C C . PRO A 1 101 ? 6.567 9.607 -15.800 1.00 97.69 101 PRO A C 1
ATOM 775 O O . PRO A 1 101 ? 7.782 9.802 -15.875 1.00 97.69 101 PRO A O 1
ATOM 778 N N . LEU A 1 102 ? 6.061 8.573 -15.114 1.00 97.38 102 LEU A N 1
ATOM 779 C CA . LEU A 1 102 ? 6.871 7.497 -14.536 1.00 97.38 102 LEU A CA 1
ATOM 780 C C . LEU A 1 102 ? 7.206 6.437 -15.601 1.00 97.38 102 LEU A C 1
ATOM 782 O O . LEU A 1 102 ? 8.335 5.946 -15.645 1.00 97.38 102 LEU A O 1
ATOM 786 N N . ARG A 1 103 ? 6.269 6.133 -16.509 1.00 97.50 103 ARG A N 1
ATOM 787 C CA . ARG A 1 103 ? 6.487 5.229 -17.653 1.00 97.50 103 ARG A CA 1
ATOM 788 C C . ARG A 1 103 ? 7.512 5.761 -18.649 1.00 97.50 103 ARG A C 1
ATOM 790 O O . ARG A 1 103 ? 8.242 4.967 -19.235 1.00 97.50 103 ARG A O 1
ATOM 797 N N . GLU A 1 104 ? 7.609 7.077 -18.798 1.00 97.50 104 GLU A N 1
ATOM 798 C CA . GLU A 1 104 ? 8.578 7.745 -19.679 1.00 97.50 104 GLU A CA 1
ATOM 799 C C . GLU A 1 104 ? 10.015 7.754 -19.130 1.00 97.50 104 GLU A C 1
ATOM 801 O O . GLU A 1 104 ? 10.936 8.182 -19.822 1.00 97.50 104 GLU A O 1
ATOM 806 N N . LYS A 1 105 ? 10.239 7.302 -17.888 1.00 98.06 105 LYS A N 1
ATOM 807 C CA . LYS A 1 105 ? 11.583 7.232 -17.302 1.00 98.06 105 LYS A CA 1
ATOM 808 C C . LYS A 1 105 ? 12.415 6.098 -17.892 1.00 98.06 105 LYS A C 1
ATOM 810 O O . LYS A 1 105 ? 11.900 5.032 -18.234 1.00 98.06 105 LYS A O 1
ATOM 815 N N . ASP A 1 106 ? 13.726 6.314 -17.899 1.00 97.81 106 ASP A N 1
ATOM 816 C CA . ASP A 1 106 ? 14.704 5.301 -18.277 1.00 97.81 106 ASP A CA 1
ATOM 817 C C . ASP A 1 106 ? 14.647 4.083 -17.348 1.00 97.81 106 ASP A C 1
ATOM 819 O O . ASP A 1 106 ? 14.331 4.187 -16.157 1.00 97.81 106 ASP A O 1
ATOM 823 N N . ILE A 1 107 ? 15.035 2.924 -17.884 1.00 96.00 107 ILE A N 1
ATOM 824 C CA . ILE A 1 107 ? 15.001 1.643 -17.170 1.00 96.00 107 ILE A CA 1
ATOM 825 C C . ILE A 1 107 ? 15.786 1.670 -15.850 1.00 96.00 107 ILE A C 1
ATOM 827 O O . ILE A 1 107 ? 15.349 1.082 -14.865 1.00 96.00 107 ILE A O 1
ATOM 831 N N . ASN A 1 108 ? 16.884 2.429 -15.779 1.00 94.50 108 ASN A N 1
ATOM 832 C CA . ASN A 1 108 ? 17.687 2.571 -14.561 1.00 94.50 108 ASN A CA 1
ATOM 833 C C . ASN A 1 108 ? 16.907 3.238 -13.420 1.00 94.50 108 ASN A C 1
ATOM 835 O O . ASN A 1 108 ? 16.992 2.802 -12.274 1.00 94.50 108 ASN A O 1
ATOM 839 N N . ILE A 1 109 ? 16.107 4.261 -13.737 1.00 96.19 109 ILE A N 1
ATOM 840 C CA . ILE A 1 109 ? 15.263 4.948 -12.752 1.00 96.19 109 ILE A CA 1
ATOM 841 C C . ILE A 1 109 ? 14.133 4.015 -12.312 1.00 96.19 109 ILE A C 1
ATOM 843 O O . ILE A 1 109 ? 13.867 3.896 -11.119 1.00 96.19 109 ILE A O 1
ATOM 847 N N . LYS A 1 110 ? 13.496 3.306 -13.255 1.00 96.44 110 LYS A N 1
ATOM 848 C CA . LYS A 1 110 ? 12.447 2.322 -12.939 1.00 96.44 110 LYS A CA 1
ATOM 849 C C . LYS A 1 110 ? 12.969 1.210 -12.030 1.00 96.44 110 LYS A C 1
ATOM 851 O O . LYS A 1 110 ? 12.322 0.876 -11.044 1.00 96.44 110 LYS A O 1
ATOM 856 N N . ARG A 1 111 ? 14.168 0.694 -12.310 1.00 95.56 111 ARG A N 1
ATOM 857 C CA . ARG A 1 111 ? 14.864 -0.302 -11.486 1.00 95.56 111 ARG A CA 1
ATOM 858 C C . ARG A 1 111 ? 15.124 0.212 -10.074 1.00 95.56 111 ARG A C 1
ATOM 860 O O . ARG A 1 111 ? 14.901 -0.519 -9.112 1.00 95.56 111 ARG A O 1
ATOM 867 N N . GLU A 1 112 ? 15.561 1.462 -9.930 1.00 94.69 112 GLU A N 1
ATOM 868 C CA . GLU A 1 112 ? 15.740 2.079 -8.614 1.00 94.69 112 GLU A CA 1
ATOM 869 C C . GLU A 1 112 ? 14.407 2.217 -7.865 1.00 94.69 112 GLU A C 1
ATOM 871 O O . GLU A 1 112 ? 14.332 1.866 -6.688 1.00 94.69 112 GLU A O 1
ATOM 876 N N . MET A 1 113 ? 13.342 2.653 -8.543 1.00 94.88 113 MET A N 1
ATOM 877 C CA . MET A 1 113 ? 12.005 2.760 -7.949 1.00 94.88 113 MET A CA 1
ATOM 878 C C . MET A 1 113 ? 11.479 1.400 -7.479 1.00 94.88 113 MET A C 1
ATOM 880 O O . MET A 1 113 ? 11.070 1.270 -6.327 1.00 94.88 113 MET A O 1
ATOM 884 N N . VAL A 1 114 ? 11.558 0.371 -8.330 1.00 94.00 114 VAL A N 1
ATOM 885 C CA . VAL A 1 114 ? 11.169 -1.007 -7.986 1.00 94.00 114 VAL A CA 1
ATOM 886 C C . VAL A 1 114 ? 12.005 -1.533 -6.826 1.00 94.00 114 VAL A C 1
ATOM 888 O O . VAL A 1 114 ? 11.467 -2.152 -5.910 1.00 94.00 114 VAL A O 1
ATOM 891 N N . SER A 1 115 ? 13.310 -1.254 -6.825 1.00 91.44 115 SER A N 1
ATOM 892 C CA . SER A 1 115 ? 14.189 -1.593 -5.711 1.00 91.44 115 SER A CA 1
ATOM 893 C C . SER A 1 115 ? 13.673 -0.978 -4.418 1.00 91.44 115 SER A C 1
ATOM 895 O O . SER A 1 115 ? 13.384 -1.712 -3.475 1.00 91.44 115 SER A O 1
ATOM 897 N N . GLN A 1 116 ? 13.473 0.339 -4.369 1.00 90.75 116 GLN A N 1
ATOM 898 C CA . GLN A 1 116 ? 12.970 1.015 -3.172 1.00 90.75 116 GLN A CA 1
ATOM 899 C C . GLN A 1 116 ? 11.606 0.467 -2.732 1.00 90.75 116 GLN A C 1
ATOM 901 O O . GLN A 1 116 ? 11.432 0.179 -1.550 1.00 90.75 116 GLN A O 1
ATOM 906 N N . TYR A 1 117 ? 10.683 0.239 -3.669 1.00 90.81 117 TYR A N 1
ATOM 907 C CA . TYR A 1 117 ? 9.377 -0.365 -3.396 1.00 90.81 117 TYR A CA 1
ATOM 908 C C . TYR A 1 117 ? 9.493 -1.758 -2.765 1.00 90.81 117 TYR A C 1
ATOM 910 O O . TYR A 1 117 ? 8.805 -2.053 -1.791 1.00 90.81 117 TYR A O 1
ATOM 918 N N . LEU A 1 118 ? 10.381 -2.624 -3.257 1.00 88.00 118 LEU A N 1
ATOM 919 C CA . LEU A 1 118 ? 10.584 -3.951 -2.671 1.00 88.00 118 LEU A CA 1
ATOM 920 C C . LEU A 1 118 ? 11.214 -3.879 -1.278 1.00 88.00 118 LEU A C 1
ATOM 922 O O . LEU A 1 118 ? 10.844 -4.662 -0.403 1.00 88.00 118 LEU A O 1
ATOM 926 N N . HIS A 1 119 ? 12.123 -2.928 -1.052 1.00 83.44 119 HIS A N 1
ATOM 927 C CA . HIS A 1 119 ? 12.700 -2.707 0.270 1.00 83.44 119 HIS A CA 1
ATOM 928 C C . HIS A 1 119 ? 11.634 -2.220 1.260 1.00 83.44 119 HIS A C 1
ATOM 930 O O . HIS A 1 119 ? 11.561 -2.757 2.357 1.00 83.44 119 HIS A O 1
ATOM 936 N N . THR A 1 120 ? 10.767 -1.273 0.890 1.00 80.12 120 THR A N 1
ATOM 937 C CA . THR A 1 120 ? 9.739 -0.742 1.805 1.00 80.12 120 THR A CA 1
ATOM 938 C C . THR A 1 120 ? 8.535 -1.669 1.986 1.00 80.12 120 THR A C 1
ATOM 940 O O . THR A 1 120 ? 7.950 -1.693 3.065 1.00 80.12 120 THR A O 1
ATOM 943 N N . SER A 1 121 ? 8.165 -2.449 0.965 1.00 69.56 121 SER A N 1
ATOM 944 C CA . SER A 1 121 ? 7.033 -3.389 1.029 1.00 69.56 121 SER A CA 1
ATOM 945 C C . SER A 1 121 ? 7.362 -4.686 1.771 1.00 69.56 121 SER A C 1
ATOM 947 O O . SER A 1 121 ? 6.497 -5.227 2.460 1.00 69.56 121 SER A O 1
ATOM 949 N N . LYS A 1 122 ? 8.598 -5.196 1.650 1.00 58.53 122 LYS A N 1
ATOM 950 C CA . LYS A 1 122 ? 9.020 -6.459 2.284 1.00 58.53 122 LYS A CA 1
ATOM 951 C C . LYS A 1 122 ? 9.762 -6.252 3.595 1.00 58.53 122 LYS A C 1
ATOM 953 O 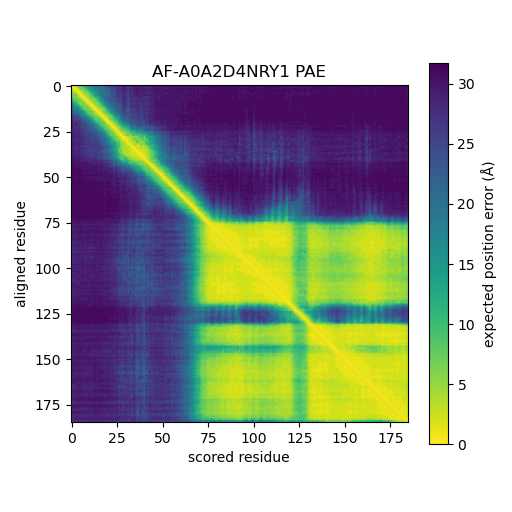O . LYS A 1 122 ? 9.595 -7.054 4.513 1.00 58.53 122 LYS A O 1
ATOM 958 N N . ALA A 1 123 ? 10.567 -5.198 3.710 1.00 50.88 123 ALA A N 1
ATOM 959 C CA . ALA A 1 123 ? 11.187 -4.860 4.977 1.00 50.88 123 ALA A CA 1
ATOM 960 C C . ALA A 1 123 ? 10.231 -3.936 5.729 1.00 50.88 123 ALA A C 1
ATOM 962 O O . ALA A 1 123 ? 10.246 -2.721 5.550 1.00 50.88 123 ALA A O 1
ATOM 963 N N . GLY A 1 124 ? 9.407 -4.516 6.604 1.00 50.69 124 GLY A N 1
ATOM 964 C CA . GLY A 1 124 ? 8.683 -3.788 7.651 1.00 50.69 124 GLY A CA 1
ATOM 965 C C . GLY A 1 124 ? 9.640 -3.139 8.663 1.00 50.69 124 GLY A C 1
ATOM 966 O O . GLY A 1 124 ? 9.564 -3.411 9.857 1.00 50.69 124 GLY A O 1
ATOM 967 N N . MET A 1 125 ? 10.596 -2.341 8.190 1.00 46.31 125 MET A N 1
ATOM 968 C CA . MET A 1 125 ? 11.742 -1.841 8.937 1.00 46.31 125 MET A CA 1
ATOM 969 C C . MET A 1 125 ? 12.171 -0.467 8.408 1.00 46.31 125 MET A C 1
ATOM 971 O O . MET A 1 125 ? 13.295 -0.281 7.950 1.00 46.31 125 MET A O 1
ATOM 975 N N . SER A 1 126 ? 11.297 0.533 8.527 1.00 44.50 126 SER A N 1
ATOM 976 C CA . SER A 1 126 ? 11.772 1.904 8.733 1.00 44.50 126 SER A CA 1
ATOM 977 C C . SER A 1 126 ? 11.451 2.284 10.1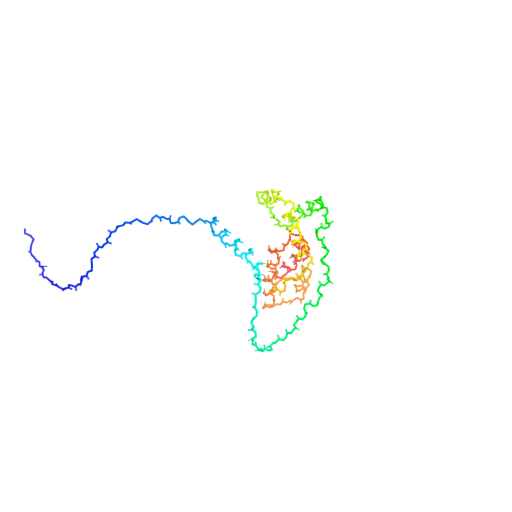73 1.00 44.50 126 SER A C 1
ATOM 979 O O . SER A 1 126 ? 10.316 2.590 10.530 1.00 44.50 126 SER A O 1
ATOM 981 N N . GLN A 1 127 ? 12.482 2.189 11.016 1.00 47.66 127 GLN A N 1
ATOM 982 C CA . GLN A 1 127 ? 12.469 2.232 12.484 1.00 47.66 127 GLN A CA 1
ATOM 983 C C . GLN A 1 127 ? 11.889 3.498 13.137 1.00 47.66 127 GLN A C 1
ATOM 985 O O . GLN A 1 127 ? 11.983 3.625 14.356 1.00 47.66 127 GLN A O 1
ATOM 990 N N . LYS A 1 128 ? 11.318 4.445 12.386 1.00 47.69 128 LYS A N 1
ATOM 991 C CA . LYS A 1 128 ? 10.946 5.740 12.956 1.00 47.69 128 LYS A CA 1
ATOM 992 C C . LYS A 1 128 ? 9.489 5.973 13.309 1.00 47.69 128 LYS A C 1
ATOM 994 O O . LYS A 1 128 ? 9.316 6.852 14.132 1.00 47.69 128 LYS A O 1
ATOM 999 N N . GLU A 1 129 ? 8.490 5.216 12.833 1.00 47.72 129 GLU A N 1
ATOM 1000 C CA . GLU A 1 129 ? 7.132 5.367 13.423 1.00 47.72 129 GLU A CA 1
ATOM 1001 C C . GLU A 1 129 ? 6.028 4.391 12.986 1.00 47.72 129 GLU A C 1
ATOM 1003 O O . GLU A 1 129 ? 5.008 4.310 13.664 1.00 47.72 129 GLU A O 1
ATOM 1008 N N . SER A 1 130 ? 6.154 3.629 11.898 1.00 54.94 130 SER A N 1
ATOM 1009 C CA . SER A 1 130 ? 5.063 2.725 11.504 1.00 54.94 130 SER A CA 1
ATOM 1010 C C . SER A 1 130 ? 5.578 1.612 10.604 1.00 54.94 130 SER A C 1
ATOM 1012 O O . SER A 1 130 ? 5.923 1.821 9.445 1.00 54.94 130 SER A O 1
ATOM 1014 N N . SER A 1 131 ? 5.694 0.409 11.157 1.00 65.31 131 SER A N 1
ATOM 1015 C CA . SER A 1 131 ? 5.962 -0.811 10.384 1.00 65.31 131 SER A CA 1
ATOM 1016 C C . SER A 1 131 ? 5.231 -2.010 10.988 1.00 65.31 131 SER A C 1
ATOM 1018 O O . SER A 1 131 ? 5.719 -3.137 10.974 1.00 65.31 131 SER A O 1
ATOM 1020 N N . LYS A 1 132 ? 4.057 -1.768 11.576 1.00 80.88 132 LYS A N 1
ATOM 1021 C CA . LYS A 1 132 ? 3.187 -2.839 12.055 1.00 80.88 132 LYS A CA 1
ATOM 1022 C C . LYS A 1 132 ? 2.442 -3.420 10.847 1.00 80.88 132 LYS A C 1
ATOM 1024 O O . LYS A 1 132 ? 1.932 -2.676 10.009 1.00 80.88 132 LYS A O 1
ATOM 1029 N N . SER A 1 133 ? 2.429 -4.745 10.705 1.00 89.44 133 SER A N 1
ATOM 1030 C CA . SER A 1 133 ? 1.710 -5.393 9.600 1.00 89.44 133 SER A CA 1
ATOM 1031 C C . SER A 1 133 ? 0.195 -5.227 9.759 1.00 89.44 133 SER A C 1
ATOM 1033 O O . SER A 1 133 ? -0.298 -5.018 10.870 1.00 89.44 133 SER A O 1
ATOM 1035 N N . SER A 1 134 ? -0.561 -5.360 8.666 1.00 91.62 134 SER A N 1
ATOM 1036 C CA . SER A 1 134 ? -2.029 -5.284 8.701 1.00 91.62 134 SER A CA 1
ATOM 1037 C C . SER A 1 134 ? -2.631 -6.270 9.712 1.00 91.62 134 SER A C 1
ATOM 1039 O O . SER A 1 134 ? -3.477 -5.893 10.517 1.00 91.62 134 SER A O 1
ATOM 1041 N N . ILE A 1 135 ? -2.115 -7.503 9.746 1.00 92.25 135 ILE A N 1
ATOM 1042 C CA . ILE A 1 135 ? -2.542 -8.566 10.670 1.00 92.25 135 ILE A CA 1
ATOM 1043 C C . ILE A 1 135 ? -2.321 -8.157 12.129 1.00 92.25 135 ILE A C 1
ATOM 1045 O O . ILE A 1 135 ? -3.166 -8.409 12.985 1.00 92.25 135 ILE A O 1
ATOM 1049 N N . MET A 1 136 ? -1.200 -7.502 12.426 1.00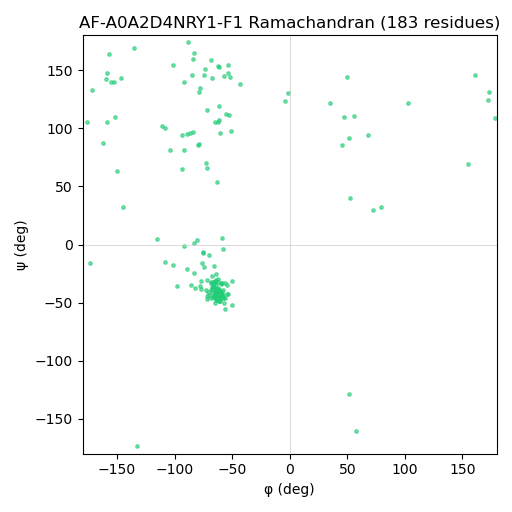 93.31 136 MET A N 1
ATOM 1050 C CA . MET A 1 136 ? -0.901 -7.050 13.780 1.00 93.31 136 MET A CA 1
ATOM 1051 C C . MET A 1 136 ? -1.871 -5.954 14.242 1.00 93.31 136 MET A C 1
ATOM 1053 O O . MET A 1 136 ? -2.236 -5.935 15.418 1.00 93.31 136 MET A O 1
ATOM 1057 N N . TYR A 1 137 ? -2.310 -5.058 13.350 1.00 95.06 137 TYR A N 1
ATOM 1058 C CA . TYR A 1 137 ? -3.381 -4.110 13.681 1.00 95.06 137 TYR A CA 1
ATOM 1059 C C . TYR A 1 137 ? -4.704 -4.831 13.930 1.00 95.06 137 TYR A C 1
ATOM 1061 O O . TYR A 1 137 ? -5.353 -4.558 14.930 1.00 95.06 137 TYR A O 1
ATOM 1069 N N . ILE A 1 138 ? -5.079 -5.798 13.086 1.00 95.44 138 ILE A N 1
ATOM 1070 C CA . ILE A 1 138 ? -6.308 -6.586 13.278 1.00 95.44 138 ILE A CA 1
ATOM 1071 C C . ILE A 1 138 ? -6.312 -7.267 14.654 1.00 95.44 138 ILE A C 1
ATOM 1073 O O . ILE A 1 138 ? -7.305 -7.204 15.374 1.00 95.44 138 ILE A O 1
ATOM 1077 N N . GLN A 1 139 ? -5.200 -7.891 15.050 1.00 95.06 139 GLN A N 1
ATOM 1078 C CA . GLN A 1 139 ? -5.085 -8.538 16.359 1.00 95.06 139 GLN A CA 1
ATOM 1079 C C . GLN A 1 139 ? -5.211 -7.553 17.524 1.00 95.06 139 GLN A C 1
ATOM 1081 O O . GLN A 1 139 ? -5.850 -7.871 18.523 1.00 95.06 139 GLN A O 1
ATOM 1086 N N . GLU A 1 140 ? -4.630 -6.361 17.400 1.00 94.56 140 GLU A N 1
ATOM 1087 C CA . GLU A 1 140 ? -4.750 -5.320 18.422 1.00 94.56 140 GLU A CA 1
ATOM 1088 C C . GLU A 1 140 ? -6.171 -4.758 18.513 1.00 94.56 140 GLU A C 1
ATOM 1090 O O . GLU A 1 140 ? -6.679 -4.567 19.612 1.00 94.56 140 GLU A O 1
ATOM 1095 N N . LEU A 1 141 ? -6.858 -4.567 17.384 1.00 95.19 141 LEU A N 1
ATOM 1096 C CA . LEU A 1 141 ? -8.269 -4.172 17.391 1.00 95.19 141 LEU A CA 1
ATOM 1097 C C . LEU A 1 141 ? -9.138 -5.242 18.072 1.00 95.19 141 LEU A C 1
ATOM 1099 O O . LEU A 1 141 ? -10.042 -4.918 18.840 1.00 95.19 141 LEU A O 1
ATOM 1103 N N . LYS A 1 142 ? -8.827 -6.526 17.855 1.00 94.94 142 LYS A N 1
ATOM 1104 C CA . LYS A 1 142 ? -9.531 -7.656 18.480 1.00 94.94 142 LYS A CA 1
ATOM 1105 C C . LYS A 1 142 ? -9.207 -7.867 19.957 1.00 94.94 142 LYS A C 1
ATOM 1107 O O . LYS A 1 142 ? -9.979 -8.535 20.639 1.00 94.94 142 LYS A O 1
ATOM 1112 N N . SER A 1 143 ? -8.095 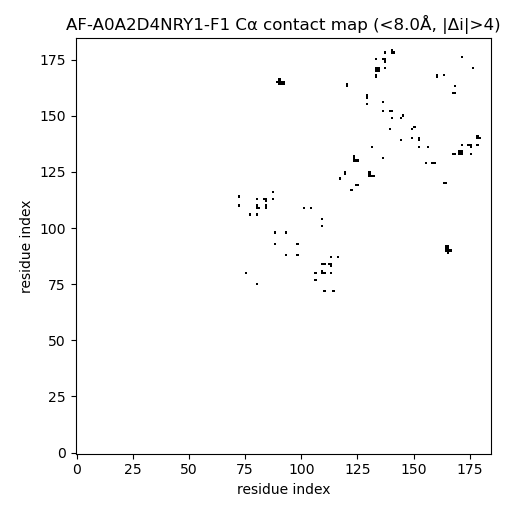-7.336 20.468 1.00 93.75 143 SER A N 1
ATOM 1113 C CA . SER A 1 143 ? -7.713 -7.526 21.875 1.00 93.75 143 SER A CA 1
ATOM 1114 C C . SER A 1 143 ? -8.546 -6.681 22.845 1.00 93.75 143 SER A C 1
ATOM 1116 O O . SER A 1 143 ? -8.450 -6.869 24.057 1.00 93.75 143 SER A O 1
ATOM 1118 N N . GLY A 1 144 ? -9.397 -5.788 22.326 1.00 88.44 144 GLY A N 1
ATOM 1119 C CA . GLY A 1 144 ? -10.308 -4.979 23.130 1.00 88.44 144 GLY A CA 1
ATOM 1120 C C . GLY A 1 144 ? -9.634 -3.780 23.797 1.00 88.44 144 GLY A C 1
ATOM 1121 O O . GLY A 1 144 ? -10.042 -3.398 24.895 1.00 88.44 144 GLY A O 1
ATOM 1122 N N . VAL A 1 145 ? -8.610 -3.196 23.158 1.00 90.12 145 VAL A N 1
ATOM 1123 C CA . VAL A 1 145 ? -7.996 -1.927 23.592 1.00 90.12 145 VAL A CA 1
ATOM 1124 C C . VAL A 1 145 ? -9.034 -0.801 23.662 1.00 90.12 145 VAL A C 1
ATOM 1126 O O . VAL A 1 145 ? -9.965 -0.748 22.858 1.00 90.12 145 VAL A O 1
ATOM 1129 N N . LYS A 1 146 ? -8.880 0.113 24.628 1.00 92.69 146 LYS A N 1
ATOM 1130 C CA . LYS A 1 146 ? -9.819 1.222 24.882 1.00 92.69 146 LYS A CA 1
ATOM 1131 C C . LYS A 1 146 ? -9.093 2.546 25.117 1.00 92.69 146 LYS A C 1
ATOM 1133 O O . LYS A 1 146 ? -7.870 2.582 25.271 1.00 92.69 146 LYS A O 1
ATOM 1138 N N . ASP A 1 147 ? -9.867 3.629 25.131 1.00 93.44 147 ASP A N 1
ATOM 1139 C CA . ASP A 1 147 ? -9.436 4.982 25.490 1.00 93.44 147 ASP A CA 1
ATOM 1140 C C . ASP A 1 147 ? -8.183 5.437 24.716 1.00 93.44 147 ASP A C 1
ATOM 1142 O O . ASP A 1 147 ? -8.131 5.351 23.487 1.00 93.44 147 ASP A O 1
ATOM 1146 N N . ALA A 1 148 ? -7.152 5.914 25.420 1.00 94.38 148 ALA A N 1
ATOM 1147 C CA . ALA A 1 148 ? -5.933 6.444 24.815 1.00 94.38 148 ALA A CA 1
ATOM 1148 C C . ALA A 1 148 ? -5.154 5.402 23.992 1.00 94.38 148 ALA A C 1
ATOM 1150 O O . ALA A 1 148 ? -4.531 5.755 22.991 1.00 94.38 148 ALA A O 1
ATOM 1151 N N . GLN A 1 149 ? -5.196 4.121 24.380 1.00 92.75 149 GLN A N 1
ATOM 1152 C CA . GLN A 1 149 ? -4.515 3.059 23.632 1.00 92.75 149 GLN A CA 1
ATOM 1153 C C . GLN A 1 149 ? -5.210 2.784 22.299 1.00 92.75 149 GLN A C 1
ATOM 1155 O O . GLN A 1 149 ? -4.542 2.632 21.277 1.00 92.75 149 GLN A O 1
ATOM 1160 N N . LEU A 1 150 ? -6.546 2.776 22.299 1.00 95.19 150 LEU A N 1
ATOM 1161 C CA . LEU A 1 150 ? -7.325 2.651 21.071 1.00 95.19 150 LEU A CA 1
ATOM 1162 C C . LEU A 1 150 ? -7.080 3.847 20.146 1.00 95.19 150 LEU A C 1
ATOM 1164 O O . LEU A 1 150 ? -6.843 3.647 18.958 1.00 95.19 150 LEU A O 1
ATOM 1168 N N . LEU A 1 151 ? -7.076 5.072 20.683 1.00 94.62 151 LEU A N 1
ATOM 1169 C CA . LEU A 1 151 ? -6.797 6.273 19.894 1.00 94.62 151 LEU A CA 1
ATOM 1170 C C . LEU A 1 151 ? -5.426 6.191 19.207 1.00 94.62 151 LEU A C 1
ATOM 1172 O O . LEU A 1 151 ? -5.354 6.345 17.991 1.00 94.62 151 LEU A O 1
ATOM 1176 N N . GLY A 1 152 ? -4.364 5.861 19.950 1.00 94.12 152 GLY A N 1
ATOM 1177 C CA . GLY A 1 152 ? -3.021 5.721 19.376 1.00 94.12 152 GLY A CA 1
ATOM 1178 C C . GLY A 1 152 ? -2.927 4.606 18.324 1.00 94.12 152 GLY A C 1
ATOM 1179 O O . GLY A 1 152 ? -2.291 4.784 17.283 1.00 94.12 152 GLY A O 1
ATOM 1180 N N . CYS A 1 153 ? -3.609 3.476 18.549 1.00 94.38 153 CYS A N 1
ATOM 1181 C CA . CYS A 1 153 ? -3.715 2.398 17.562 1.00 94.38 153 CYS A CA 1
ATOM 1182 C C . CYS A 1 153 ? -4.390 2.884 16.270 1.00 94.38 153 CYS A C 1
ATOM 1184 O O . CYS A 1 153 ? -3.849 2.683 15.182 1.00 94.38 153 CYS A O 1
ATOM 1186 N N . LEU A 1 154 ? -5.528 3.577 16.375 1.00 95.62 154 LEU A N 1
ATOM 1187 C CA . LEU A 1 154 ? -6.279 4.080 15.223 1.00 95.62 154 LEU A CA 1
ATOM 1188 C C . LEU A 1 154 ? -5.536 5.191 14.471 1.00 95.62 154 LEU A C 1
ATOM 1190 O O . LEU A 1 154 ? -5.565 5.215 13.241 1.00 95.62 154 LEU A O 1
ATOM 1194 N N . GLU A 1 155 ? -4.839 6.087 15.171 1.00 95.25 155 GLU A N 1
ATOM 1195 C CA . GLU A 1 155 ? -3.999 7.116 14.547 1.00 95.25 155 GLU A CA 1
ATOM 1196 C C . GLU A 1 155 ? -2.867 6.488 13.730 1.00 95.25 155 GLU A C 1
ATOM 1198 O O . GLU A 1 155 ? -2.650 6.863 12.574 1.00 95.25 155 GLU A O 1
ATOM 1203 N N . SER A 1 156 ? -2.194 5.487 14.302 1.00 93.75 156 SER A N 1
ATOM 1204 C CA . SER A 1 156 ? -1.146 4.727 13.623 1.00 93.75 156 SER A CA 1
ATOM 1205 C C . SER A 1 156 ? -1.702 3.952 12.421 1.00 93.75 156 SER A C 1
ATOM 1207 O O . SER A 1 156 ? -1.167 4.054 11.316 1.00 93.75 156 SER A O 1
ATOM 1209 N N . LEU A 1 157 ? -2.831 3.257 12.597 1.00 94.94 157 LEU A N 1
ATOM 1210 C CA . LEU A 1 157 ? -3.510 2.504 11.540 1.00 94.94 157 LEU A CA 1
ATOM 1211 C C . LEU A 1 157 ? -3.960 3.407 10.387 1.00 94.94 157 LEU A C 1
ATOM 1213 O O . LEU A 1 157 ? -3.803 3.037 9.226 1.00 94.94 157 LEU A O 1
ATOM 1217 N N . ARG A 1 158 ? -4.474 4.608 10.674 1.00 95.50 158 ARG A N 1
ATOM 1218 C CA . ARG A 1 158 ? -4.838 5.593 9.645 1.00 95.50 158 ARG A CA 1
ATOM 1219 C C . ARG A 1 158 ? -3.641 5.927 8.760 1.00 95.50 158 ARG A C 1
ATOM 1221 O O . ARG A 1 158 ? -3.780 5.980 7.541 1.00 95.50 158 ARG A O 1
ATOM 1228 N N . VAL A 1 159 ? -2.477 6.166 9.367 1.00 93.62 159 VAL A N 1
ATOM 1229 C CA . VAL A 1 159 ? -1.241 6.457 8.624 1.00 93.62 159 VAL A CA 1
ATOM 1230 C C . VAL A 1 159 ? -0.845 5.255 7.766 1.00 93.62 159 VAL A C 1
ATOM 1232 O O . VAL A 1 159 ? -0.556 5.435 6.585 1.00 93.62 159 VAL A O 1
ATOM 1235 N N . SER A 1 160 ? -0.903 4.034 8.308 1.00 91.88 160 SER A N 1
ATOM 1236 C CA . SER A 1 160 ? -0.613 2.813 7.546 1.00 91.88 160 SER A CA 1
ATOM 1237 C C . SER A 1 160 ? -1.576 2.596 6.375 1.00 91.88 160 SER A C 1
ATOM 1239 O O . SER A 1 160 ? -1.125 2.291 5.278 1.00 91.88 160 SER A O 1
ATOM 1241 N N . LEU A 1 161 ? -2.883 2.806 6.562 1.00 93.19 161 LEU A N 1
ATOM 1242 C CA . LEU A 1 161 ? -3.888 2.693 5.496 1.00 93.19 161 LEU A CA 1
ATOM 1243 C C . LEU A 1 161 ? -3.696 3.733 4.386 1.00 93.19 161 LEU A C 1
ATOM 1245 O O . LEU A 1 161 ? -4.060 3.475 3.243 1.00 93.19 161 LEU A O 1
ATOM 1249 N N . ASN A 1 162 ? -3.167 4.912 4.719 1.00 91.25 162 ASN A N 1
ATOM 1250 C CA . ASN A 1 162 ? -2.989 5.996 3.758 1.00 91.25 162 ASN A CA 1
ATOM 1251 C C . ASN A 1 162 ? -1.678 5.896 2.969 1.00 91.25 162 ASN A C 1
ATOM 1253 O O . ASN A 1 162 ? -1.653 6.267 1.800 1.00 91.25 162 ASN A O 1
ATOM 1257 N N . ASN A 1 163 ? -0.610 5.413 3.608 1.00 88.75 163 ASN A N 1
ATOM 1258 C CA . ASN A 1 163 ? 0.745 5.497 3.062 1.00 88.75 163 ASN A CA 1
ATOM 1259 C C . ASN A 1 163 ? 1.318 4.160 2.579 1.00 88.75 163 ASN A C 1
ATOM 1261 O O . ASN A 1 163 ? 2.326 4.168 1.873 1.00 88.75 163 ASN A O 1
ATOM 1265 N N . ASN A 1 164 ? 0.725 3.025 2.955 1.00 90.31 164 ASN A N 1
ATOM 1266 C CA . ASN A 1 164 ? 1.165 1.727 2.449 1.00 90.31 164 ASN A CA 1
ATOM 1267 C C . ASN A 1 164 ? 0.531 1.405 1.087 1.00 90.31 164 ASN A C 1
ATOM 1269 O O . ASN A 1 164 ? -0.524 1.948 0.752 1.00 90.31 164 ASN A O 1
ATOM 1273 N N . PRO A 1 165 ? 1.138 0.481 0.318 1.00 90.88 165 PRO A N 1
ATOM 1274 C CA . PRO A 1 165 ? 0.570 0.000 -0.935 1.00 90.88 165 PRO A CA 1
ATOM 1275 C C . PRO A 1 165 ? -0.863 -0.522 -0.792 1.00 90.88 165 PRO A C 1
ATOM 1277 O O . PRO A 1 165 ? -1.250 -1.048 0.254 1.00 90.88 165 PRO A O 1
ATOM 1280 N N . VAL A 1 166 ? -1.632 -0.481 -1.878 1.00 92.50 166 VAL A N 1
ATOM 1281 C CA . VAL A 1 166 ? -2.989 -1.047 -1.952 1.00 92.50 166 VAL A CA 1
ATOM 1282 C C . VAL A 1 166 ? -3.006 -2.521 -1.548 1.00 92.50 166 VAL A C 1
ATOM 1284 O O . VAL A 1 166 ? -3.944 -2.953 -0.883 1.00 92.50 166 VAL A O 1
ATOM 1287 N N . SER A 1 167 ? -1.955 -3.283 -1.856 1.00 90.44 167 SER A N 1
ATOM 1288 C CA . SER A 1 167 ? -1.794 -4.670 -1.402 1.00 90.44 167 SER A CA 1
ATOM 1289 C C . SER A 1 167 ? -1.797 -4.809 0.133 1.00 90.44 167 SER A C 1
ATOM 1291 O O . SER A 1 167 ? -2.351 -5.767 0.673 1.00 90.44 167 SER A O 1
ATOM 1293 N N . TRP A 1 168 ? -1.286 -3.822 0.878 1.00 93.31 168 TRP A N 1
ATOM 1294 C CA . TRP A 1 168 ? -1.401 -3.776 2.341 1.00 93.31 168 TRP A CA 1
ATOM 1295 C C . TRP A 1 168 ? -2.852 -3.567 2.788 1.00 93.31 168 TRP A C 1
ATOM 1297 O O . TRP A 1 168 ? -3.319 -4.232 3.714 1.00 93.31 168 TRP A O 1
ATOM 1307 N N . VAL A 1 169 ? -3.586 -2.678 2.109 1.00 93.69 169 VAL A N 1
ATOM 1308 C CA . VAL A 1 169 ? -5.014 -2.422 2.372 1.00 93.69 169 VAL A CA 1
ATOM 1309 C C . VAL A 1 169 ? -5.853 -3.662 2.064 1.00 93.69 169 VAL A C 1
ATOM 1311 O O . VAL A 1 169 ? -6.753 -3.995 2.831 1.00 93.69 169 VAL A O 1
ATOM 1314 N N . GLN A 1 170 ? -5.526 -4.395 0.998 1.00 93.12 170 GLN A N 1
ATOM 1315 C CA . GLN A 1 170 ? -6.148 -5.682 0.680 1.00 93.12 170 GLN A CA 1
ATOM 1316 C C . GLN A 1 170 ? -5.898 -6.718 1.783 1.00 93.12 170 GLN A C 1
ATOM 1318 O O . GLN A 1 170 ? -6.833 -7.403 2.192 1.00 93.12 170 GLN A O 1
ATOM 1323 N N . ASN A 1 171 ? -4.674 -6.778 2.321 1.00 92.94 171 ASN A N 1
ATOM 1324 C CA . ASN A 1 171 ? -4.339 -7.656 3.446 1.00 92.94 171 ASN A CA 1
ATOM 1325 C C . ASN A 1 171 ? -5.025 -7.244 4.758 1.00 92.94 171 ASN A C 1
ATOM 1327 O O . ASN A 1 171 ? -5.214 -8.087 5.630 1.00 92.94 171 ASN A O 1
ATOM 1331 N N . PHE A 1 172 ? -5.351 -5.962 4.947 1.00 95.94 172 PHE A N 1
ATOM 1332 C CA . PHE A 1 172 ? -6.202 -5.516 6.055 1.00 95.94 172 PHE A CA 1
ATOM 1333 C C . PHE A 1 172 ? -7.660 -5.945 5.824 1.00 95.94 172 PHE A C 1
ATOM 1335 O O . PHE A 1 172 ? -8.292 -6.539 6.698 1.00 95.94 172 PHE A O 1
ATOM 1342 N N . GLY A 1 173 ? -8.155 -5.718 4.607 1.00 95.94 173 GLY A N 1
ATOM 1343 C CA . GLY A 1 173 ? -9.315 -6.385 4.031 1.00 95.94 173 GLY A CA 1
ATOM 1344 C C . GLY A 1 173 ? -10.618 -6.265 4.823 1.00 95.94 173 GLY A C 1
ATOM 1345 O O . GLY A 1 173 ? -10.818 -5.381 5.659 1.00 95.94 173 GLY A O 1
ATOM 1346 N N . ALA A 1 174 ? -11.536 -7.189 4.531 1.00 97.50 174 ALA A N 1
ATOM 1347 C CA . ALA A 1 174 ? -12.852 -7.244 5.167 1.00 97.50 174 ALA A CA 1
ATOM 1348 C C . ALA A 1 174 ? -12.767 -7.548 6.670 1.00 97.50 174 ALA A C 1
ATOM 1350 O O . ALA A 1 174 ? -13.587 -7.065 7.444 1.00 97.50 174 ALA A O 1
ATOM 1351 N N . GLU A 1 175 ? -11.771 -8.328 7.094 1.00 97.25 175 GLU A N 1
ATOM 1352 C CA . GLU A 1 175 ? -11.575 -8.666 8.503 1.00 97.25 175 GLU A CA 1
ATOM 1353 C C . GLU A 1 175 ? -11.237 -7.427 9.336 1.00 97.25 175 GLU A C 1
ATOM 1355 O O . GLU A 1 175 ? -11.888 -7.171 10.351 1.00 97.25 175 GLU A O 1
ATOM 1360 N N . GLY A 1 176 ? -10.260 -6.632 8.890 1.00 96.50 176 GLY A N 1
ATOM 1361 C CA . GLY A 1 176 ? -9.911 -5.379 9.5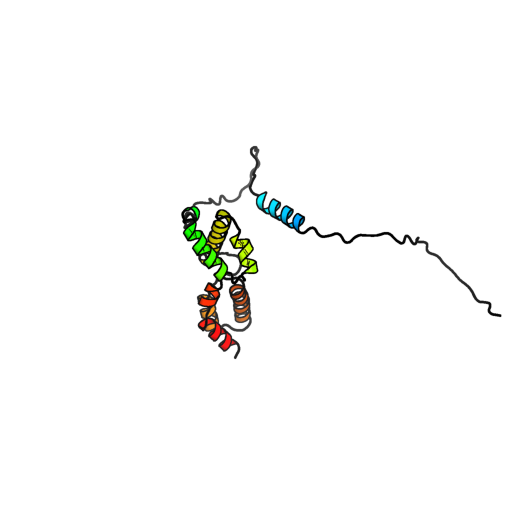45 1.00 96.50 176 GLY A CA 1
ATOM 1362 C C . GLY A 1 176 ? -11.055 -4.372 9.510 1.00 96.50 176 GLY A C 1
ATOM 1363 O O . GLY A 1 176 ? -11.341 -3.738 10.525 1.00 96.50 176 GLY A O 1
ATOM 1364 N N . LEU A 1 177 ? -11.771 -4.279 8.383 1.00 97.56 177 LEU A N 1
ATOM 1365 C CA . LEU A 1 177 ? -12.953 -3.425 8.274 1.00 97.56 177 LEU A CA 1
ATOM 1366 C C . LEU A 1 177 ? -14.046 -3.819 9.278 1.00 97.56 177 LEU A C 1
ATOM 1368 O O . LEU A 1 177 ? -14.574 -2.947 9.960 1.00 97.56 177 LEU A O 1
ATOM 1372 N N . ASN A 1 178 ? -14.354 -5.110 9.420 1.00 97.44 178 ASN A N 1
ATOM 1373 C CA . ASN A 1 178 ? -15.334 -5.585 10.400 1.00 97.44 178 ASN A CA 1
ATOM 1374 C C . ASN A 1 178 ? -14.928 -5.214 11.832 1.00 97.44 178 ASN A C 1
ATOM 1376 O O . ASN A 1 178 ? -15.765 -4.728 12.584 1.00 97.44 178 ASN A O 1
ATOM 1380 N N . CYS A 1 179 ? -13.642 -5.352 12.182 1.00 96.44 179 CYS A N 1
ATOM 1381 C CA . CYS A 1 179 ? -13.144 -4.937 13.496 1.00 96.44 179 CYS A CA 1
ATOM 1382 C C . CYS A 1 179 ? -13.368 -3.435 13.741 1.00 96.44 179 CYS A C 1
ATOM 1384 O O . CYS A 1 179 ? -13.811 -3.047 14.818 1.00 96.44 179 CYS A O 1
ATOM 1386 N N . LEU A 1 180 ? -13.099 -2.586 12.741 1.00 96.62 180 LEU A N 1
ATOM 1387 C CA . LEU A 1 180 ? -13.345 -1.142 12.842 1.00 96.62 180 LEU A CA 1
ATOM 1388 C C . LEU A 1 180 ? -14.836 -0.820 12.996 1.00 96.62 180 LEU A C 1
ATOM 1390 O O . LEU A 1 180 ? -15.198 0.029 13.807 1.00 96.62 180 LEU A O 1
ATOM 1394 N N . LEU A 1 181 ? -15.699 -1.499 12.238 1.00 96.50 181 LEU A N 1
ATOM 1395 C CA . LEU A 1 181 ? -17.147 -1.318 12.328 1.00 96.50 181 LEU A CA 1
ATOM 1396 C C . LEU A 1 181 ? -17.697 -1.767 13.683 1.00 96.50 181 LEU A C 1
ATOM 1398 O O . LEU A 1 181 ? -18.608 -1.127 14.196 1.00 96.50 181 LEU A O 1
ATOM 1402 N N . ASP A 1 182 ? -17.153 -2.831 14.270 1.00 94.62 182 ASP A N 1
ATOM 1403 C CA . ASP A 1 182 ? -17.560 -3.302 15.595 1.00 94.62 182 ASP A CA 1
ATOM 1404 C C . ASP A 1 182 ? -17.161 -2.333 16.712 1.00 94.62 182 ASP A C 1
ATOM 1406 O O . ASP A 1 182 ? -17.906 -2.189 17.674 1.00 94.62 182 ASP A O 1
ATOM 1410 N N . ILE A 1 183 ? -16.035 -1.630 16.569 1.00 94.19 183 ILE A N 1
ATOM 1411 C CA . ILE A 1 183 ? -15.597 -0.591 17.514 1.00 94.19 183 ILE A CA 1
ATOM 1412 C C . ILE A 1 183 ? -16.459 0.677 17.413 1.00 94.19 183 ILE A C 1
ATOM 1414 O O . ILE A 1 183 ? -16.612 1.392 18.399 1.00 94.19 183 ILE A O 1
ATOM 1418 N N . LEU A 1 184 ? -17.000 0.978 16.227 1.00 93.31 184 LEU A N 1
ATOM 1419 C CA . LEU A 1 184 ? -17.854 2.150 15.999 1.00 93.31 184 LEU A CA 1
ATOM 1420 C C . LEU A 1 184 ? -19.288 1.994 16.529 1.00 93.31 184 LEU A C 1
ATOM 1422 O O . LEU A 1 184 ? -19.998 2.998 16.598 1.00 93.31 184 LEU A O 1
ATOM 1426 N N . LYS A 1 185 ? -19.725 0.767 16.829 1.00 83.31 185 LYS A N 1
ATOM 1427 C CA . LYS A 1 185 ? -21.060 0.476 17.375 1.00 83.31 185 LYS A CA 1
ATOM 1428 C C . LYS A 1 185 ? -21.176 0.908 18.833 1.00 83.31 185 LYS A C 1
ATOM 1430 O O . LYS A 1 185 ? -22.271 1.405 19.175 1.00 83.31 185 LYS A O 1
#

Radius of gyration: 30.6 Å; Cα contacts (8 Å, |Δi|>4): 70; chains: 1; bounding box: 69×95×45 Å

Foldseek 3Di:
DDDDDDDDDDDDDDDDPDDDDDDPDPPPVVVVVVVVVCVVPVPPDDDDDDDDDDDDDDDDPPPPDPPDDPPPLVPDDLVNLVVLLVVVCQQAVDDPVVVVVVVPDDSVVSSVVSVVLCCVQVPLDPPPAASQALVNLLVVLVVPDDDPVVVSSVVRVVCCCVPGTVVSVVVNPPSVVVSVVVVVD

Secondary structure (DSSP, 8-state):
----------------------------HHHHHHHHHHHHHGGG-----------------------S----GGGS-HHHHHHHHHHHHHHTT--HHHHHHHHTS-HHHHHHHHHHHHHHHH----TTT----HHHHHHHHHTT--HHHHHHHHHHHHHHHHHS-HHHHHHHHHHHHHHHHHHH-

Solvent-accessible surface area (backbone atoms only — not comparable to full-atom values): 12187 Å² total; per-residue (Å²): 141,88,84,85,86,86,88,81,89,80,89,83,91,77,86,88,88,80,89,82,87,82,78,84,81,77,79,57,64,73,56,57,53,49,59,50,51,50,58,70,64,61,80,73,78,83,77,82,90,89,84,84,89,83,93,78,92,79,81,87,78,74,86,70,74,88,83,74,82,79,70,60,75,81,76,58,51,73,67,58,43,52,56,49,36,55,50,49,45,60,29,64,71,58,54,71,83,68,42,49,73,60,70,72,48,56,68,70,58,48,45,50,50,41,48,52,51,52,48,61,72,69,42,64,69,57,95,82,83,74,51,76,52,47,63,58,51,42,52,49,61,70,69,65,62,55,70,73,61,33,51,54,50,50,57,52,47,52,50,49,65,69,73,48,43,50,64,50,49,57,65,27,37,70,67,35,49,50,51,54,54,63,72,72,106

Mean predicted aligned error: 18.44 Å